Protein AF-0000000068094912 (afdb_homodimer)

pLDDT: mean 97.72, std 2.04, range [82.94, 98.94]

Radius of gyration: 21.68 Å; Cα contacts (8 Å, |Δi|>4): 659; chains: 2; bounding box: 40×64×47 Å

InterPro domains:
  IPR000182 GNAT domain [PF13302] (3-140)
  IPR000182 GNAT domain [PS51186] (13-162)
  IPR016181 Acyl-CoA N-acyltransferase [SSF55729] (3-165)

Sequence (332 aa):
MELKEWSLDYVHDLVRHANNQNIARNLRNIFPYPYTEEDAVRFIEFCQTQDLQKTRNLAIVIDGQAVGGIGITVGSDIYEKSAELGYWLGEDYWGKGVMTKAVKQMVQLSFQNCNIIRLYAIVFSHNLGSCRLLEKNGFELEGVLKKAAYKNGHLYDSKLYALLREMELKEWSLDYVHDLVRHANNQNIARNLRNIFPYPYTEEDAVRFIEFCQTQDLQKTRNLAIVIDGQAVGGIGITVGSDIYEKSAELGYWLGEDYWGKGVMTKAVKQMVQLSFQNCNIIRLYAIVFSHNLGSCRLLEKNGFELEGVLKKAAYKNGHLYDSKLYALLRE

Nearest PDB structures (foldseek):
  3r96-assembly1_A  TM=8.838E-01  e=1.152E-13  Escherichia coli
  3fbu-assembly2_A  TM=8.621E-01  e=3.697E-12  Bacillus anthracis str. Sterne
  2vzy-assembly1_D  TM=8.617E-01  e=3.156E-11  Mycobacterium tuberculosis H37Rv
  6c37-assembly1_A  TM=8.778E-01  e=1.114E-10  Mycolicibacterium smegmatis MC2 155
  3igr-assembly1_A  TM=8.020E-01  e=1.390E-11  Aliivibrio fischeri ES114

Structure (mmCIF, N/CA/C/O backbone):
data_AF-0000000068094912-model_v1
#
loop_
_entity.id
_entity.type
_entity.pdbx_description
1 polymer 'N-acetyltransferase domain-containing protein'
#
loop_
_atom_site.group_PDB
_atom_site.id
_atom_site.type_symbol
_atom_site.label_atom_id
_atom_site.label_alt_id
_atom_site.label_comp_id
_atom_site.label_asym_id
_atom_site.label_entity_i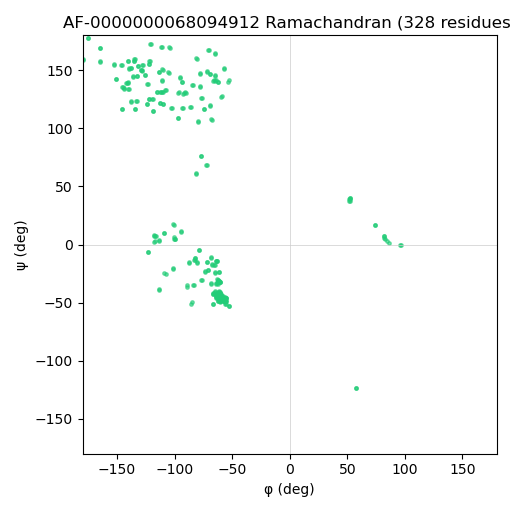d
_atom_site.label_seq_id
_atom_site.pdbx_PDB_ins_code
_atom_site.Cartn_x
_atom_site.Cartn_y
_atom_site.Cartn_z
_atom_site.occupancy
_atom_site.B_iso_or_equiv
_atom_site.auth_seq_id
_atom_site.auth_comp_id
_atom_site.auth_asym_id
_atom_site.auth_atom_id
_atom_site.pdbx_PDB_model_num
ATOM 1 N N . MET A 1 1 ? 6.984 -28.453 -13.109 1 93.69 1 MET A N 1
ATOM 2 C CA . MET A 1 1 ? 6.41 -27.109 -12.961 1 93.69 1 MET A CA 1
ATOM 3 C C . MET A 1 1 ? 7.41 -26.047 -13.391 1 93.69 1 MET A C 1
ATOM 5 O O . MET A 1 1 ? 8.578 -26.078 -13 1 93.69 1 MET A O 1
ATOM 9 N N . GLU A 1 2 ? 7.004 -25.125 -14.188 1 97.25 2 GLU A N 1
ATOM 10 C CA . GLU A 1 2 ? 7.855 -24.047 -14.664 1 97.25 2 GLU A CA 1
ATOM 11 C C . GLU A 1 2 ? 7.094 -22.719 -14.703 1 97.25 2 GLU A C 1
ATOM 13 O O . GLU A 1 2 ? 5.871 -22.703 -14.828 1 97.25 2 GLU A O 1
ATOM 18 N N . LEU A 1 3 ? 7.84 -21.688 -14.531 1 98.56 3 LEU A N 1
ATOM 19 C CA . LEU A 1 3 ? 7.289 -20.359 -14.773 1 98.56 3 LEU A CA 1
ATOM 20 C C . LEU A 1 3 ? 7.543 -19.906 -16.203 1 98.56 3 LEU A C 1
ATOM 22 O O . LEU A 1 3 ? 8.664 -20.016 -16.703 1 98.56 3 LEU A O 1
ATOM 26 N N . LYS A 1 4 ? 6.516 -19.469 -16.812 1 98.31 4 LYS A N 1
ATOM 27 C CA . LYS A 1 4 ? 6.625 -19.047 -18.219 1 98.31 4 LYS A CA 1
ATOM 28 C C . LYS A 1 4 ? 5.91 -17.719 -18.453 1 98.31 4 LYS A C 1
ATOM 30 O O . LYS A 1 4 ? 5.016 -17.344 -17.688 1 98.31 4 LYS A O 1
ATOM 35 N N . GLU A 1 5 ? 6.344 -17.078 -19.594 1 97.88 5 GLU A N 1
ATOM 36 C CA . GLU A 1 5 ? 5.602 -15.898 -20.016 1 97.88 5 GLU A CA 1
ATOM 37 C C . GLU A 1 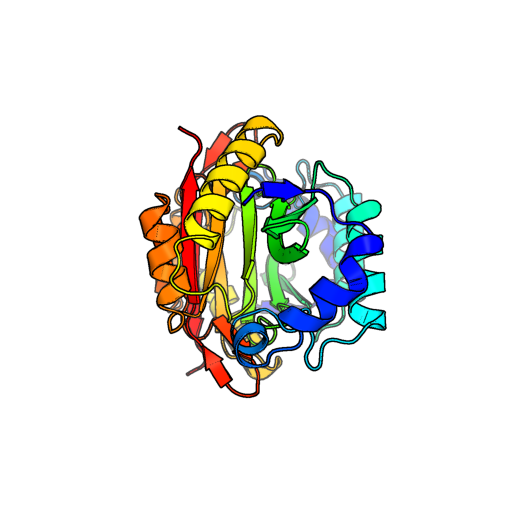5 ? 4.184 -16.266 -20.453 1 97.88 5 GLU A C 1
ATOM 39 O O . GLU A 1 5 ? 3.965 -17.297 -21.078 1 97.88 5 GLU A O 1
ATOM 44 N N . TRP A 1 6 ? 3.262 -15.383 -20.078 1 98.38 6 TRP A N 1
ATOM 45 C CA . TRP A 1 6 ? 1.893 -15.578 -20.547 1 98.38 6 TRP A CA 1
ATOM 46 C C . TRP A 1 6 ? 1.808 -15.461 -22.062 1 98.38 6 TRP A C 1
ATOM 48 O O . TRP A 1 6 ? 2.469 -14.609 -22.656 1 98.38 6 TRP A O 1
ATOM 58 N N . SER A 1 7 ? 1.02 -16.266 -22.641 1 97.38 7 SER A N 1
ATOM 59 C CA . SER A 1 7 ? 0.712 -16.234 -24.062 1 97.38 7 SER A CA 1
ATOM 60 C C . SER A 1 7 ? -0.76 -16.531 -24.312 1 97.38 7 SER A C 1
ATOM 62 O O . SER A 1 7 ? -1.43 -17.141 -23.484 1 97.38 7 SER A O 1
ATOM 64 N N . LEU A 1 8 ? -1.191 -16.078 -25.453 1 98.19 8 LEU A N 1
ATOM 65 C CA . LEU A 1 8 ? -2.594 -16.297 -25.781 1 98.19 8 LEU A CA 1
ATOM 66 C C . LEU A 1 8 ? -2.889 -17.781 -25.922 1 98.19 8 LEU A C 1
ATOM 68 O O . LEU A 1 8 ? -4.047 -18.203 -25.875 1 98.19 8 LEU A O 1
ATOM 72 N N . ASP A 1 9 ? -1.894 -18.609 -26.031 1 98.19 9 ASP A N 1
ATOM 73 C CA . ASP A 1 9 ? -2.061 -20.047 -26.078 1 98.19 9 ASP A CA 1
ATOM 74 C C . ASP A 1 9 ? -2.623 -20.578 -24.766 1 98.19 9 ASP A C 1
ATOM 76 O O . ASP A 1 9 ? -3.141 -21.703 -24.703 1 98.19 9 ASP A O 1
ATOM 80 N N . TYR A 1 10 ? -2.547 -19.812 -23.703 1 98.69 10 TYR A N 1
ATOM 81 C CA . TYR A 1 10 ? -2.939 -20.281 -22.375 1 98.69 10 TYR A CA 1
ATOM 82 C C . TYR A 1 10 ? -4.336 -19.781 -22.016 1 98.69 10 TYR A C 1
ATOM 84 O O . TYR A 1 10 ? -4.789 -19.969 -20.875 1 98.69 10 TYR A O 1
ATOM 92 N N . VAL A 1 11 ? -5.008 -19.156 -22.938 1 98.75 11 VAL A N 1
ATOM 93 C CA . VAL A 1 11 ? -6.285 -18.516 -22.641 1 98.75 11 VAL A CA 1
ATOM 94 C C . VAL A 1 11 ? -7.25 -19.547 -22.047 1 98.75 11 VAL A C 1
ATOM 96 O O . VAL A 1 11 ? -7.852 -19.312 -21 1 98.75 11 VAL A O 1
ATOM 99 N N . HIS A 1 12 ? -7.363 -20.688 -22.703 1 98.62 12 HIS A N 1
ATOM 100 C CA . HIS A 1 12 ? -8.312 -21.688 -22.25 1 98.62 12 HIS A CA 1
ATOM 101 C C . HIS A 1 12 ? -7.918 -22.266 -20.891 1 98.62 12 HIS A C 1
ATOM 103 O O . HIS A 1 12 ? -8.773 -22.453 -20.031 1 98.62 12 HIS A O 1
ATOM 109 N N . ASP A 1 13 ? -6.664 -22.547 -20.688 1 98.69 13 ASP A N 1
ATOM 110 C CA . ASP A 1 13 ? -6.176 -23 -19.391 1 98.69 13 ASP A CA 1
ATOM 111 C C . ASP A 1 13 ? -6.5 -21.984 -18.297 1 98.69 13 ASP A C 1
ATOM 113 O O . ASP A 1 13 ? -6.961 -22.359 -17.203 1 98.69 13 ASP A O 1
ATOM 117 N N . LEU A 1 14 ? -6.211 -20.734 -18.625 1 98.81 14 LEU A N 1
ATOM 118 C CA . LEU A 1 14 ? -6.418 -19.656 -17.656 1 98.81 14 LEU A CA 1
ATOM 119 C C . LEU A 1 14 ? -7.883 -19.562 -17.25 1 98.81 14 LEU A C 1
ATOM 121 O O . LEU A 1 14 ? -8.195 -19.562 -16.047 1 98.81 14 LEU A O 1
ATOM 125 N N . VAL A 1 15 ? -8.75 -19.578 -18.203 1 98.81 15 VAL A N 1
ATOM 126 C CA . VAL A 1 15 ? -10.172 -19.5 -17.891 1 98.81 15 VAL A CA 1
ATOM 127 C C . VAL A 1 15 ? -10.578 -20.703 -17.062 1 98.81 15 VAL A C 1
ATOM 129 O O . VAL A 1 15 ? -11.273 -20.562 -16.047 1 98.81 15 VAL A O 1
ATOM 132 N N . ARG A 1 16 ? -10.141 -21.844 -17.453 1 98.62 16 ARG A N 1
ATOM 133 C CA . ARG A 1 16 ? -10.508 -23.094 -16.781 1 98.62 16 ARG A CA 1
ATOM 134 C C . ARG A 1 16 ? -10.148 -23.047 -15.305 1 98.62 16 ARG A C 1
ATOM 136 O O . ARG A 1 16 ? -10.977 -23.375 -14.445 1 98.62 16 ARG A O 1
ATOM 143 N N . HIS A 1 17 ? -9 -22.625 -14.992 1 98.69 17 HIS A N 1
ATOM 144 C CA . HIS A 1 17 ? -8.508 -22.719 -13.625 1 98.69 17 HIS A CA 1
ATOM 145 C C . HIS A 1 17 ? -8.891 -21.484 -12.812 1 98.69 17 HIS A C 1
ATOM 147 O O . HIS A 1 17 ? -9.172 -21.594 -11.617 1 98.69 17 HIS A O 1
ATOM 153 N N . ALA A 1 18 ? -8.914 -20.328 -13.438 1 98.69 18 ALA A N 1
ATOM 154 C CA . ALA A 1 18 ? -9.172 -19.078 -12.727 1 98.69 18 ALA A CA 1
ATOM 155 C C . ALA A 1 18 ? -10.656 -18.922 -12.422 1 98.69 18 ALA A C 1
ATOM 157 O O . ALA A 1 18 ? -11.031 -18.266 -11.445 1 98.69 18 ALA A O 1
ATOM 158 N N . ASN A 1 19 ? -11.5 -19.469 -13.273 1 98.69 19 ASN A N 1
ATOM 159 C CA . ASN A 1 19 ? -12.938 -19.359 -13.039 1 98.69 19 ASN A CA 1
ATOM 160 C C . ASN A 1 19 ? -13.391 -20.219 -11.875 1 98.69 19 ASN A C 1
ATOM 162 O O . ASN A 1 19 ? -14.125 -21.188 -12.07 1 98.69 19 ASN A O 1
ATOM 166 N N . ASN A 1 20 ? -13.016 -19.891 -10.773 1 98.56 20 ASN A N 1
ATOM 167 C CA . ASN A 1 20 ? -13.188 -20.625 -9.531 1 98.56 20 ASN A CA 1
ATOM 168 C C . ASN A 1 20 ? -13.391 -19.688 -8.344 1 98.56 20 ASN A C 1
ATOM 170 O O . ASN A 1 20 ? -12.492 -18.922 -7.988 1 98.56 20 ASN A O 1
ATOM 174 N N . GLN A 1 21 ? -14.531 -19.781 -7.738 1 97.88 21 GLN A N 1
ATOM 175 C CA . GLN A 1 21 ? -14.883 -18.875 -6.648 1 97.88 21 GLN A CA 1
ATOM 176 C C . GLN A 1 21 ? -13.945 -19.062 -5.457 1 97.88 21 GLN A C 1
ATOM 178 O O . GLN A 1 21 ? -13.664 -18.109 -4.727 1 97.88 21 GLN A O 1
ATOM 183 N N . ASN A 1 22 ? -13.484 -20.25 -5.223 1 97.56 22 ASN A N 1
ATOM 184 C CA . ASN A 1 22 ? -12.586 -20.516 -4.105 1 97.56 22 ASN A CA 1
ATOM 185 C C . ASN A 1 22 ? -11.25 -19.797 -4.266 1 97.56 22 ASN A C 1
ATOM 187 O O . ASN A 1 22 ? -10.578 -19.5 -3.277 1 97.56 22 ASN A O 1
ATOM 191 N N . ILE A 1 23 ? -10.906 -19.484 -5.441 1 98.19 23 ILE A N 1
ATOM 192 C CA . ILE A 1 23 ? -9.703 -18.719 -5.719 1 98.19 23 ILE A CA 1
ATOM 193 C C . ILE A 1 23 ? -10 -17.234 -5.602 1 98.19 23 ILE A C 1
ATOM 195 O O . ILE A 1 23 ? -9.336 -16.516 -4.848 1 98.19 23 ILE A O 1
ATOM 199 N N . ALA A 1 24 ? -11.07 -16.797 -6.293 1 98.19 24 ALA A N 1
ATOM 200 C CA . ALA A 1 24 ? -11.406 -15.383 -6.395 1 98.19 24 ALA A CA 1
ATOM 201 C C . ALA A 1 24 ? -11.672 -14.781 -5.02 1 98.19 24 ALA A C 1
ATOM 203 O O . ALA A 1 24 ? -11.336 -13.625 -4.762 1 98.19 24 ALA A O 1
ATOM 204 N N . ARG A 1 25 ? -12.18 -15.5 -4.102 1 96.94 25 ARG A N 1
ATOM 205 C CA . ARG A 1 25 ? -12.594 -14.969 -2.803 1 96.94 25 ARG A CA 1
ATOM 206 C C . ARG A 1 25 ? -11.375 -14.609 -1.951 1 96.94 25 ARG A C 1
ATOM 208 O O . ARG A 1 25 ? -11.508 -13.93 -0.933 1 96.94 25 ARG A O 1
ATOM 215 N N . ASN A 1 26 ? -10.195 -15.086 -2.328 1 97 26 ASN A N 1
ATOM 216 C CA . ASN A 1 26 ? -8.984 -14.82 -1.561 1 97 26 ASN A CA 1
ATOM 217 C C . ASN A 1 26 ? -8.055 -13.852 -2.291 1 97 26 ASN A C 1
ATOM 219 O O . ASN A 1 26 ? -6.91 -13.648 -1.884 1 97 26 ASN A O 1
ATOM 223 N N . LEU A 1 27 ? -8.555 -13.25 -3.361 1 97.94 27 LEU A N 1
ATOM 224 C CA . LEU A 1 27 ? -7.781 -12.297 -4.148 1 97.94 27 LEU A CA 1
ATOM 225 C C . LEU A 1 27 ? -8.484 -10.938 -4.195 1 97.94 27 LEU A C 1
ATOM 227 O O . LEU A 1 27 ? -9.594 -10.797 -3.684 1 97.94 27 LEU A O 1
ATOM 231 N N . ARG A 1 28 ? -7.812 -9.938 -4.75 1 98 28 ARG A N 1
ATOM 232 C CA . ARG A 1 28 ? -8.414 -8.617 -4.949 1 98 28 ARG A CA 1
ATOM 233 C C . ARG A 1 28 ? -9.562 -8.688 -5.945 1 98 28 ARG A C 1
ATOM 235 O O . ARG A 1 28 ? -9.68 -9.656 -6.699 1 98 28 ARG A O 1
ATOM 242 N N . ASN A 1 29 ? -10.359 -7.645 -5.953 1 97.88 29 ASN A N 1
ATOM 243 C CA . ASN A 1 29 ? -11.547 -7.652 -6.805 1 97.88 29 ASN A CA 1
ATOM 244 C C . ASN A 1 29 ? -11.18 -7.535 -8.281 1 97.88 29 ASN A C 1
ATOM 246 O O . ASN A 1 29 ? -11.961 -7.914 -9.148 1 97.88 29 ASN A O 1
ATOM 250 N N . ILE A 1 30 ? -10.008 -7.02 -8.562 1 96.62 30 ILE A N 1
ATOM 251 C CA . ILE A 1 30 ? -9.555 -6.895 -9.945 1 96.62 30 ILE A CA 1
ATOM 252 C C . ILE A 1 30 ? -9.461 -8.281 -10.586 1 96.62 30 ILE A C 1
ATOM 254 O O . ILE A 1 30 ? -9.43 -8.406 -11.812 1 96.62 30 ILE A O 1
ATOM 258 N N . PHE A 1 31 ? -9.297 -9.367 -9.805 1 98.06 31 PHE A N 1
ATOM 259 C CA . PHE A 1 31 ? -9.453 -10.742 -10.25 1 98.06 31 PHE A CA 1
ATOM 260 C C . PHE A 1 31 ? -10.922 -11.133 -10.297 1 98.06 31 PHE A C 1
ATOM 262 O O . PHE A 1 31 ? -11.531 -11.422 -9.266 1 98.06 31 PHE A O 1
ATOM 269 N N . PRO A 1 32 ? -11.422 -11.211 -11.445 1 97.44 32 PRO A N 1
ATOM 270 C CA . PRO A 1 32 ? -12.883 -11.289 -11.539 1 97.44 32 PRO A CA 1
ATOM 271 C C . PRO A 1 32 ? -13.414 -12.703 -11.305 1 97.44 32 PRO A C 1
ATOM 273 O O . PRO A 1 32 ? -12.664 -13.68 -11.43 1 97.44 32 PRO A O 1
ATOM 276 N N . TYR A 1 33 ? -14.695 -12.711 -10.977 1 97.94 33 TYR A N 1
ATOM 277 C CA . TYR A 1 33 ? -15.508 -13.93 -10.977 1 97.94 33 TYR A CA 1
ATOM 278 C C . TYR A 1 33 ? -16.938 -13.641 -11.438 1 97.94 33 TYR A C 1
ATOM 280 O O . TYR A 1 33 ? -17.609 -12.781 -10.867 1 97.94 33 TYR A O 1
ATOM 288 N N . PRO A 1 34 ? -17.5 -14.453 -12.328 1 98.31 34 PRO A N 1
ATOM 289 C CA . PRO A 1 34 ? -16.828 -15.484 -13.117 1 98.31 34 PRO A CA 1
ATOM 290 C C . PRO A 1 34 ? -15.68 -14.938 -13.953 1 98.31 34 PRO A C 1
ATOM 292 O O . PRO A 1 34 ? -15.656 -13.742 -14.266 1 98.31 34 PRO A O 1
ATOM 295 N N . TYR A 1 35 ? -14.734 -15.75 -14.203 1 98.81 35 TYR A N 1
ATOM 296 C CA . TYR A 1 35 ? -13.594 -15.406 -15.039 1 98.81 35 TYR A CA 1
ATOM 297 C C . TYR A 1 35 ? -13.836 -15.82 -16.484 1 98.81 35 TYR A C 1
ATOM 299 O O . TYR A 1 35 ? -13.867 -17.016 -16.797 1 98.81 35 TYR A O 1
ATOM 307 N N . THR A 1 36 ? -13.867 -14.836 -17.375 1 98.69 36 THR A N 1
ATOM 308 C CA . THR A 1 36 ? -14.289 -15.094 -18.75 1 98.69 36 THR A CA 1
ATOM 309 C C . THR A 1 36 ? -13.078 -15.133 -19.688 1 98.69 36 THR A C 1
ATOM 311 O O . THR A 1 36 ? -11.969 -14.789 -19.281 1 98.69 36 THR A O 1
ATOM 314 N N . GLU A 1 37 ? -13.375 -15.57 -20.859 1 98.69 37 GLU A N 1
ATOM 315 C CA . GLU A 1 37 ? -12.336 -15.539 -21.891 1 98.69 37 GLU A CA 1
ATOM 316 C C . GLU A 1 37 ? -11.867 -14.117 -22.156 1 98.69 37 GLU A C 1
ATOM 318 O O . GLU A 1 37 ? -10.68 -13.883 -22.391 1 98.69 37 GLU A O 1
ATOM 323 N N . GLU A 1 38 ? -12.789 -13.203 -22.188 1 98.56 38 GLU A N 1
ATOM 324 C CA . GLU A 1 38 ? -12.43 -11.805 -22.359 1 98.56 38 GLU A CA 1
ATOM 325 C C . GLU A 1 38 ? -11.484 -11.328 -21.266 1 98.56 38 GLU A C 1
ATOM 327 O O . GLU A 1 38 ? -10.531 -10.586 -21.531 1 98.56 38 GLU A O 1
ATOM 332 N N . ASP A 1 39 ? -11.781 -11.688 -20.047 1 98.62 39 ASP A N 1
ATOM 333 C CA . ASP A 1 39 ? -10.891 -11.375 -18.922 1 98.62 39 ASP A CA 1
ATOM 334 C C . ASP A 1 39 ? -9.484 -11.93 -19.172 1 98.62 39 ASP A C 1
ATOM 336 O O . ASP A 1 39 ? -8.492 -11.227 -18.969 1 98.62 39 ASP A O 1
ATOM 340 N N . ALA A 1 40 ? -9.461 -13.172 -19.578 1 98.75 40 ALA A N 1
ATOM 341 C CA . ALA A 1 40 ? -8.195 -13.859 -19.812 1 98.75 40 ALA A CA 1
ATOM 342 C C . ALA A 1 40 ? -7.375 -13.148 -20.891 1 98.75 40 ALA A C 1
ATOM 344 O O . ALA A 1 40 ? -6.184 -12.891 -20.703 1 98.75 40 ALA A O 1
ATOM 345 N N . VAL A 1 41 ? -8.016 -12.859 -21.969 1 98.75 41 VAL A N 1
ATOM 346 C CA . VAL A 1 41 ? -7.34 -12.203 -23.078 1 98.75 41 VAL A CA 1
ATOM 347 C C . VAL A 1 41 ? -6.809 -10.844 -22.625 1 98.75 41 VAL A C 1
ATOM 349 O O . VAL A 1 41 ? -5.652 -10.5 -22.875 1 98.75 41 VAL A O 1
ATOM 352 N N . ARG A 1 42 ? -7.609 -10.109 -22 1 98.12 42 ARG A N 1
ATOM 353 C CA . ARG A 1 42 ? -7.211 -8.789 -21.5 1 98.12 42 ARG A CA 1
ATOM 354 C C . ARG A 1 42 ? -6.008 -8.898 -20.562 1 98.12 42 ARG A C 1
ATOM 356 O O . ARG A 1 42 ? -5.066 -8.117 -20.672 1 98.12 42 ARG A O 1
ATOM 363 N N . PHE A 1 43 ? -6.098 -9.82 -19.703 1 98.5 43 PHE A N 1
ATOM 364 C CA . PHE A 1 43 ? -5.012 -10 -18.75 1 98.5 43 PHE A CA 1
ATOM 365 C C . PHE A 1 43 ? -3.715 -10.359 -19.453 1 98.5 43 PHE A C 1
ATOM 367 O O . PHE A 1 43 ? -2.662 -9.789 -19.172 1 98.5 43 PHE A O 1
ATOM 374 N N . ILE A 1 44 ? -3.816 -11.297 -20.312 1 98.56 44 ILE A N 1
ATOM 375 C CA . ILE A 1 44 ? -2.627 -11.781 -21.016 1 98.56 44 ILE A CA 1
ATOM 376 C C . ILE A 1 44 ? -2.035 -10.656 -21.859 1 98.56 44 ILE A C 1
ATOM 378 O O . ILE A 1 44 ? -0.817 -10.461 -21.875 1 98.56 44 ILE A O 1
ATOM 382 N N . GLU A 1 45 ? -2.822 -9.914 -22.516 1 97.56 45 GLU A N 1
ATOM 383 C CA . GLU A 1 45 ? -2.338 -8.773 -23.281 1 97.56 45 GLU A CA 1
ATOM 384 C C . GLU A 1 45 ? -1.684 -7.73 -22.375 1 97.56 45 GLU A C 1
ATOM 386 O O . GLU A 1 45 ? -0.669 -7.133 -22.75 1 97.56 45 GLU A O 1
ATOM 391 N N . PHE A 1 46 ? -2.312 -7.527 -21.312 1 96.38 46 PHE A N 1
ATOM 392 C CA . PHE A 1 46 ? -1.724 -6.645 -20.312 1 96.38 46 PHE A CA 1
ATOM 393 C C . PHE A 1 46 ? -0.329 -7.117 -19.922 1 96.38 46 PHE A C 1
ATOM 395 O O . PHE A 1 46 ? 0.616 -6.328 -19.891 1 96.38 46 PHE A O 1
ATOM 402 N N . CYS A 1 47 ? -0.181 -8.398 -19.672 1 96.69 47 CYS A N 1
ATOM 403 C CA . CYS A 1 47 ? 1.095 -8.984 -19.266 1 96.69 47 CYS A CA 1
ATOM 404 C C . CYS A 1 47 ? 2.143 -8.805 -20.359 1 96.69 47 CYS A C 1
ATOM 406 O O . CYS A 1 47 ? 3.33 -8.648 -20.062 1 96.69 47 CYS A O 1
ATOM 408 N N . GLN A 1 48 ? 1.707 -8.789 -21.516 1 95.25 48 GLN A N 1
ATOM 409 C CA . GLN A 1 48 ? 2.621 -8.742 -22.656 1 95.25 48 GLN A CA 1
ATOM 410 C C . GLN A 1 48 ? 3.084 -7.316 -22.938 1 95.25 48 GLN A C 1
ATOM 412 O O . GLN A 1 48 ? 4.055 -7.105 -23.656 1 95.25 48 GLN A O 1
ATOM 417 N N . THR A 1 49 ? 2.455 -6.332 -22.328 1 93.31 49 THR A N 1
ATOM 418 C CA . THR A 1 49 ? 2.775 -4.941 -22.641 1 93.31 49 THR A CA 1
ATOM 419 C C . THR A 1 49 ? 3.32 -4.23 -21.406 1 93.31 49 THR A C 1
ATOM 421 O O . THR A 1 49 ? 3.574 -3.023 -21.438 1 93.31 49 THR A O 1
ATOM 424 N N . GLN A 1 50 ? 3.531 -4.961 -20.469 1 90.31 50 GLN A N 1
ATOM 425 C CA . GLN A 1 50 ? 3.961 -4.367 -19.203 1 90.31 50 GLN A CA 1
ATOM 426 C C . GLN A 1 50 ? 5.438 -3.988 -19.25 1 90.31 50 GLN A C 1
ATOM 428 O O . GLN A 1 50 ? 6.223 -4.609 -19.969 1 90.31 50 GLN A O 1
ATOM 433 N N . ASP A 1 51 ? 5.754 -2.877 -18.531 1 92.12 51 ASP A N 1
ATOM 434 C CA . ASP A 1 51 ? 7.148 -2.605 -18.203 1 92.12 51 ASP A CA 1
ATOM 435 C C . ASP A 1 51 ? 7.695 -3.637 -17.219 1 92.12 51 ASP A C 1
ATOM 437 O O . ASP A 1 51 ? 7.371 -3.598 -16.031 1 92.12 51 ASP A O 1
ATOM 441 N N . LEU A 1 52 ? 8.523 -4.512 -17.656 1 89.25 52 LEU A N 1
ATOM 442 C CA . LEU A 1 52 ? 8.977 -5.672 -16.891 1 89.25 52 LEU A CA 1
ATOM 443 C C . LEU A 1 52 ? 9.859 -5.242 -15.727 1 89.25 52 LEU A C 1
ATOM 445 O O . LEU A 1 52 ? 10.117 -6.035 -14.82 1 89.25 52 LEU A O 1
ATOM 449 N N . GLN A 1 53 ? 10.25 -3.988 -15.719 1 88.88 53 GLN A N 1
ATOM 450 C CA . GLN A 1 53 ? 11.008 -3.475 -14.578 1 88.88 53 GLN A CA 1
ATOM 451 C C . GLN A 1 53 ? 10.078 -3.07 -13.438 1 88.88 53 GLN A C 1
ATOM 453 O O . GLN A 1 53 ? 10.523 -2.865 -12.312 1 88.88 53 GLN A O 1
ATOM 458 N N . LYS A 1 54 ? 8.836 -2.975 -13.727 1 93.25 54 LYS A N 1
ATOM 459 C CA . LYS A 1 54 ? 7.859 -2.508 -12.734 1 93.25 54 LYS A CA 1
ATOM 460 C C . LYS A 1 54 ? 6.898 -3.625 -12.344 1 93.25 54 LYS A C 1
ATOM 462 O O . LYS A 1 54 ? 6.418 -3.666 -11.211 1 93.25 54 LYS A O 1
ATOM 467 N N . THR A 1 55 ? 6.574 -4.348 -13.344 1 96 55 THR A N 1
ATOM 468 C CA . THR A 1 55 ? 5.645 -5.449 -13.125 1 96 55 THR A CA 1
ATOM 469 C C . THR A 1 55 ? 6.051 -6.672 -13.938 1 96 55 THR A C 1
ATOM 471 O O . THR A 1 55 ? 6.426 -6.547 -15.109 1 96 55 THR A O 1
ATOM 474 N N . ARG A 1 56 ? 6.035 -7.797 -13.266 1 96.25 56 ARG A N 1
ATOM 475 C CA . ARG A 1 56 ? 6.297 -9.062 -13.938 1 96.25 56 ARG A CA 1
ATOM 476 C C . ARG A 1 56 ? 5.285 -10.125 -13.516 1 96.25 56 ARG A C 1
ATOM 478 O O . ARG A 1 56 ? 5.203 -10.484 -12.336 1 96.25 56 ARG A O 1
ATOM 485 N N . ASN A 1 57 ? 4.52 -10.57 -14.469 1 98.19 57 ASN A N 1
ATOM 486 C CA . ASN A 1 57 ? 3.557 -11.648 -14.266 1 98.19 57 ASN A CA 1
ATOM 487 C C . ASN A 1 57 ? 3.916 -12.883 -15.086 1 98.19 57 ASN A C 1
ATOM 489 O O . ASN A 1 57 ? 4.16 -12.781 -16.281 1 98.19 57 ASN A O 1
ATOM 493 N N . LEU A 1 58 ? 3.928 -14.039 -14.461 1 98.62 58 LEU A N 1
ATOM 494 C CA . LEU A 1 58 ? 4.285 -15.289 -15.125 1 98.62 58 LEU A CA 1
ATOM 495 C C . LEU A 1 58 ? 3.215 -16.359 -14.891 1 98.62 58 LEU A C 1
ATOM 497 O O . LEU A 1 58 ? 2.535 -16.344 -13.867 1 98.62 58 LEU A O 1
ATOM 501 N N . ALA A 1 59 ? 3.098 -17.203 -15.852 1 98.88 59 ALA A N 1
ATOM 502 C CA . ALA A 1 59 ? 2.229 -18.375 -15.734 1 98.88 59 ALA A CA 1
ATOM 503 C C . ALA A 1 59 ? 2.949 -19.516 -15.031 1 98.88 59 ALA A C 1
ATOM 505 O O . ALA A 1 59 ? 4.133 -19.766 -15.281 1 98.88 59 ALA A O 1
ATOM 506 N N . ILE A 1 60 ? 2.232 -20.156 -14.156 1 98.94 60 ILE A N 1
ATOM 507 C CA . ILE A 1 60 ? 2.678 -21.438 -13.625 1 98.94 60 ILE A CA 1
ATOM 508 C C . ILE A 1 60 ? 2.227 -22.562 -14.547 1 98.94 60 ILE A C 1
ATOM 510 O O . ILE A 1 60 ? 1.027 -22.828 -14.688 1 98.94 60 ILE A O 1
ATOM 514 N N . VAL A 1 61 ? 3.217 -23.297 -15.109 1 98.81 61 VAL A N 1
ATOM 515 C CA . VAL A 1 61 ? 2.9 -24.266 -16.156 1 98.81 61 VAL A CA 1
ATOM 516 C C . VAL A 1 61 ? 3.299 -25.672 -15.711 1 98.81 61 VAL A C 1
ATOM 518 O O . VAL A 1 61 ? 4.414 -25.875 -15.227 1 98.81 61 VAL A O 1
ATOM 521 N N . ILE A 1 62 ? 2.369 -26.547 -15.758 1 98.5 62 ILE A N 1
ATOM 522 C CA . ILE A 1 62 ? 2.584 -27.984 -15.523 1 98.5 62 ILE A CA 1
ATOM 523 C C . ILE A 1 62 ? 2.117 -28.781 -16.734 1 98.5 62 ILE A C 1
ATOM 525 O O . ILE A 1 62 ? 0.975 -28.625 -17.172 1 98.5 62 ILE A O 1
ATOM 529 N N . ASP A 1 63 ? 2.986 -29.594 -17.281 1 96.81 63 ASP A N 1
ATOM 530 C CA . ASP A 1 63 ? 2.688 -30.438 -18.438 1 96.81 63 ASP A CA 1
ATOM 531 C C . ASP A 1 63 ? 2.09 -29.625 -19.578 1 96.81 63 ASP A C 1
ATOM 533 O O . ASP A 1 63 ? 1.078 -30.016 -20.156 1 96.81 63 ASP A O 1
ATOM 537 N N . GLY A 1 64 ? 2.574 -28.469 -19.734 1 97.12 64 GLY A N 1
ATOM 538 C CA . GLY A 1 64 ? 2.211 -27.609 -20.859 1 97.12 64 GLY A CA 1
ATOM 539 C C . GLY A 1 64 ? 0.946 -26.812 -20.625 1 97.12 64 GLY A C 1
ATOM 540 O O . GLY A 1 64 ? 0.523 -26.047 -21.484 1 97.12 64 GLY A O 1
ATOM 541 N N . GLN A 1 65 ? 0.393 -26.953 -19.453 1 98.25 65 GLN A N 1
AT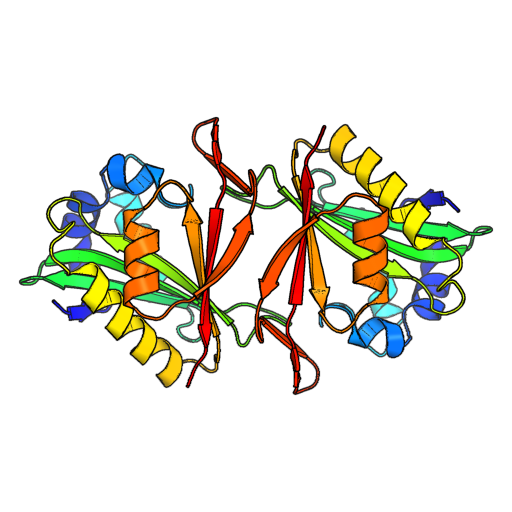OM 542 C CA . GLN A 1 65 ? -0.833 -26.234 -19.125 1 98.25 65 GLN A CA 1
ATOM 543 C C . GLN A 1 65 ? -0.57 -25.156 -18.078 1 98.25 65 GLN A C 1
ATOM 545 O O . GLN A 1 65 ? 0.102 -25.406 -17.078 1 98.25 65 GLN A O 1
ATOM 550 N N . ALA A 1 66 ? -1.088 -23.953 -18.391 1 98.81 66 ALA A N 1
ATOM 551 C CA . ALA A 1 66 ? -1.04 -22.922 -17.359 1 98.81 66 ALA A CA 1
ATOM 552 C C . ALA A 1 66 ? -2.08 -23.172 -16.266 1 98.81 66 ALA A C 1
ATOM 554 O O . ALA A 1 66 ? -3.285 -23.094 -16.531 1 98.81 66 ALA A O 1
ATOM 555 N N . VAL A 1 67 ? -1.621 -23.406 -15.078 1 98.88 67 VAL A N 1
ATOM 556 C CA . VAL A 1 67 ? -2.541 -23.844 -14.039 1 98.88 67 VAL A CA 1
ATOM 557 C C . VAL A 1 67 ? -2.59 -22.812 -12.914 1 98.88 67 VAL A C 1
ATOM 559 O O . VAL A 1 67 ? -3.266 -23.031 -11.898 1 98.88 67 VAL A O 1
ATOM 562 N N . GLY A 1 68 ? -1.868 -21.672 -13.055 1 98.88 68 GLY A N 1
ATOM 563 C CA . GLY A 1 68 ? -1.805 -20.594 -12.07 1 98.88 68 GLY A CA 1
ATOM 564 C C . GLY A 1 68 ? -1.004 -19.391 -12.547 1 98.88 68 GLY A C 1
ATOM 565 O O . GLY A 1 68 ? -0.543 -19.359 -13.688 1 98.88 68 GLY A O 1
ATOM 566 N N . GLY A 1 69 ? -0.964 -18.422 -11.758 1 98.81 69 GLY A N 1
ATOM 567 C CA . GLY A 1 69 ? -0.219 -17.203 -12.023 1 98.81 69 GLY A CA 1
ATOM 568 C C . GLY A 1 69 ? 0.531 -16.688 -10.805 1 98.81 69 GLY A C 1
ATOM 569 O O . GLY A 1 69 ? 0.13 -16.938 -9.672 1 98.81 69 GLY A O 1
ATOM 570 N N . ILE A 1 70 ? 1.581 -16.016 -11.062 1 98.81 70 ILE A N 1
ATOM 571 C CA . ILE A 1 70 ? 2.4 -15.391 -10.031 1 98.81 70 ILE A CA 1
ATOM 572 C C . ILE A 1 70 ? 3.08 -14.141 -10.586 1 98.81 70 ILE A C 1
ATOM 574 O O . ILE A 1 70 ? 3.447 -14.102 -11.766 1 98.81 70 ILE A O 1
ATOM 578 N N . GLY A 1 71 ? 3.186 -13.125 -9.766 1 98.31 71 GLY A N 1
ATOM 579 C CA . GLY A 1 71 ? 3.809 -11.906 -10.266 1 98.31 71 GLY A CA 1
ATOM 580 C C . GLY A 1 71 ? 4.215 -10.953 -9.156 1 98.31 71 GLY A C 1
ATOM 581 O O . GLY A 1 71 ? 3.902 -11.18 -7.988 1 98.31 71 GLY A O 1
ATOM 582 N N . ILE A 1 72 ? 4.977 -9.953 -9.555 1 98.44 72 ILE A N 1
ATOM 583 C CA . ILE A 1 72 ? 5.375 -8.898 -8.625 1 98.44 72 ILE A CA 1
ATOM 584 C C . ILE A 1 72 ? 5.078 -7.531 -9.242 1 98.44 72 ILE A C 1
ATOM 586 O O . ILE A 1 72 ? 5.035 -7.391 -10.461 1 98.44 72 ILE A O 1
ATOM 590 N N . THR A 1 73 ? 4.805 -6.59 -8.484 1 98.25 73 THR A N 1
ATOM 591 C CA . THR A 1 73 ? 4.695 -5.18 -8.836 1 98.25 73 THR A CA 1
ATOM 592 C C . THR A 1 73 ? 5.629 -4.332 -7.973 1 98.25 73 THR A C 1
ATOM 594 O O . THR A 1 73 ? 5.496 -4.305 -6.746 1 98.25 73 THR A O 1
ATOM 597 N N . VAL A 1 74 ? 6.512 -3.645 -8.617 1 98.31 74 VAL A N 1
ATOM 598 C CA . VAL A 1 74 ? 7.473 -2.801 -7.922 1 98.31 74 VAL A CA 1
ATOM 599 C C . VAL A 1 74 ? 6.801 -1.502 -7.48 1 98.31 74 VAL A C 1
ATOM 601 O O . VAL A 1 74 ? 6.035 -0.905 -8.242 1 98.31 74 VAL A O 1
ATOM 604 N N . GLY A 1 75 ? 7.09 -1.116 -6.234 1 98.19 75 GLY A N 1
ATOM 605 C CA . GLY A 1 75 ? 6.523 0.119 -5.715 1 98.19 75 GLY A CA 1
ATOM 606 C C . GLY A 1 75 ? 7.109 1.361 -6.359 1 98.19 75 GLY A C 1
ATOM 607 O O . GLY A 1 75 ? 8.102 1.281 -7.082 1 98.19 75 GLY A O 1
ATOM 608 N N . SER A 1 76 ? 6.445 2.504 -6.109 1 97.31 76 SER A N 1
ATOM 609 C CA . SER A 1 76 ? 6.902 3.791 -6.621 1 97.31 76 SER A CA 1
ATOM 610 C C . SER A 1 76 ? 7.395 4.691 -5.492 1 97.31 76 SER A C 1
ATOM 612 O O . SER A 1 76 ? 7.227 4.367 -4.316 1 97.31 76 SER A O 1
ATOM 614 N N . ASP A 1 77 ? 8.039 5.828 -5.875 1 97.94 77 ASP A N 1
ATOM 615 C CA . ASP A 1 77 ? 8.484 6.82 -4.902 1 97.94 77 ASP A CA 1
ATOM 616 C C . ASP A 1 77 ? 9.43 6.199 -3.873 1 97.94 77 ASP A C 1
ATOM 618 O O . ASP A 1 77 ? 10.43 5.574 -4.238 1 97.94 77 ASP A O 1
ATOM 622 N N . ILE A 1 78 ? 9.141 6.293 -2.609 1 98.44 78 ILE A N 1
ATOM 623 C CA . ILE A 1 78 ? 10.07 5.805 -1.594 1 98.44 78 ILE A CA 1
ATOM 624 C C . ILE A 1 78 ? 9.961 4.285 -1.485 1 98.44 78 ILE A C 1
ATOM 626 O O . ILE A 1 78 ? 10.734 3.65 -0.759 1 98.44 78 ILE A O 1
ATOM 630 N N . TYR A 1 79 ? 9.07 3.686 -2.182 1 98.62 79 TYR A N 1
ATOM 631 C CA . TYR A 1 79 ? 8.883 2.24 -2.133 1 98.62 79 TYR A CA 1
ATOM 632 C C . TYR A 1 79 ? 9.531 1.564 -3.336 1 98.62 79 TYR A C 1
ATOM 634 O O . TYR A 1 79 ? 9.25 0.397 -3.623 1 98.62 79 TYR A O 1
ATOM 642 N N . GLU A 1 80 ? 10.406 2.213 -4.031 1 98.06 80 GLU A N 1
ATOM 643 C CA . GLU A 1 80 ? 10.977 1.762 -5.297 1 98.06 80 GLU A CA 1
ATOM 644 C C . GLU A 1 80 ? 11.859 0.529 -5.094 1 98.06 80 GLU A C 1
ATOM 646 O O . GLU A 1 80 ? 12.195 -0.162 -6.059 1 98.06 80 GLU A O 1
ATOM 651 N N . LYS A 1 81 ? 12.266 0.232 -3.906 1 98.5 81 LYS A N 1
ATOM 652 C CA . LYS A 1 81 ? 13.109 -0.931 -3.645 1 98.5 81 LYS A CA 1
ATOM 653 C C . LYS A 1 81 ? 12.289 -2.094 -3.096 1 98.5 81 LYS A C 1
ATOM 655 O O . LYS A 1 81 ? 12.844 -3.107 -2.67 1 98.5 81 LYS A O 1
ATOM 660 N N . SER A 1 82 ? 11.008 -1.956 -3.018 1 98.69 82 SER A N 1
ATOM 661 C CA . SER A 1 82 ? 10.07 -2.99 -2.59 1 98.69 82 SER A CA 1
ATOM 662 C C . SER A 1 82 ? 9.164 -3.43 -3.74 1 98.69 82 SER A C 1
ATOM 664 O O . SER A 1 82 ? 8.812 -2.623 -4.602 1 98.69 82 SER A O 1
ATOM 666 N N . ALA A 1 83 ? 8.773 -4.652 -3.729 1 98.81 83 ALA A N 1
ATOM 667 C CA . ALA A 1 83 ? 7.773 -5.152 -4.672 1 98.81 83 ALA A CA 1
ATOM 668 C C . ALA A 1 83 ? 6.75 -6.039 -3.971 1 98.81 83 ALA A C 1
ATOM 670 O O . ALA A 1 83 ? 7.086 -6.754 -3.023 1 98.81 83 ALA A O 1
ATOM 671 N N . GLU A 1 84 ? 5.578 -5.969 -4.406 1 98.88 84 GLU A N 1
ATOM 672 C CA . GLU A 1 84 ? 4.504 -6.816 -3.895 1 98.88 84 GLU A CA 1
ATOM 673 C C . GLU A 1 84 ? 4.391 -8.109 -4.699 1 98.88 84 GLU A C 1
ATOM 675 O O . GLU A 1 84 ? 4.395 -8.078 -5.93 1 98.88 84 GLU A O 1
ATOM 680 N N . LEU A 1 85 ? 4.328 -9.164 -3.984 1 98.88 85 LEU A N 1
ATOM 681 C CA . LEU A 1 85 ? 4.16 -10.492 -4.57 1 98.88 85 LEU A CA 1
ATOM 682 C C . LEU A 1 85 ? 2.695 -10.914 -4.539 1 98.88 85 LEU A C 1
ATOM 684 O O . LEU A 1 85 ? 2.021 -10.766 -3.518 1 98.88 85 LEU A O 1
ATOM 688 N N . GLY A 1 86 ? 2.174 -11.359 -5.594 1 98.69 86 GLY A N 1
ATOM 689 C CA . GLY A 1 86 ? 0.844 -11.93 -5.723 1 98.69 86 GLY A CA 1
ATOM 690 C C . GLY A 1 86 ? 0.831 -13.242 -6.484 1 98.69 86 GLY A C 1
ATOM 691 O O . GLY A 1 86 ? 1.688 -13.484 -7.34 1 98.69 86 GLY A O 1
ATOM 692 N N . TYR A 1 87 ? -0.171 -14.07 -6.191 1 98.88 87 TYR A N 1
ATOM 693 C CA . TYR A 1 87 ? -0.199 -15.391 -6.809 1 98.88 87 TYR A CA 1
ATOM 694 C C . TYR A 1 87 ? -1.575 -16.031 -6.664 1 98.88 87 TYR A C 1
ATOM 696 O O . TYR A 1 87 ? -2.352 -15.656 -5.781 1 98.88 87 TYR A O 1
ATOM 704 N N . TRP A 1 88 ? -1.864 -16.953 -7.508 1 98.81 88 TRP A N 1
ATOM 705 C CA . TRP A 1 88 ? -3.018 -17.844 -7.441 1 98.81 88 TRP A CA 1
ATOM 706 C C . TRP A 1 88 ? -2.725 -19.172 -8.141 1 98.81 88 TRP A C 1
ATOM 708 O O . TRP A 1 88 ? -1.844 -19.25 -9 1 98.81 88 TRP A O 1
ATOM 718 N N . LEU A 1 89 ? -3.381 -20.203 -7.766 1 98.75 89 LEU A N 1
ATOM 719 C CA . LEU A 1 89 ? -3.178 -21.531 -8.297 1 98.75 89 LEU A CA 1
ATOM 720 C C . LEU A 1 89 ? -4.508 -22.266 -8.461 1 98.75 89 LEU A C 1
ATOM 722 O O . LEU A 1 89 ? -5.371 -22.188 -7.586 1 98.75 89 LEU A O 1
ATOM 726 N N . GLY A 1 90 ? -4.602 -22.969 -9.578 1 98.69 90 GLY A N 1
ATOM 727 C CA . GLY A 1 90 ? -5.781 -23.797 -9.75 1 98.69 90 GLY A CA 1
ATOM 728 C C . GLY A 1 90 ? -6.02 -24.75 -8.586 1 98.69 90 GLY A C 1
ATOM 729 O O . GLY A 1 90 ? -5.07 -25.312 -8.039 1 98.69 90 GLY A O 1
ATOM 730 N N . GLU A 1 91 ? -7.262 -24.891 -8.234 1 98.19 91 GLU A N 1
ATOM 731 C CA . GLU A 1 91 ? -7.637 -25.641 -7.039 1 98.19 91 GLU A CA 1
ATOM 732 C C . GLU A 1 91 ? -7.172 -27.094 -7.121 1 98.19 91 GLU A C 1
ATOM 734 O O . GLU A 1 91 ? -6.773 -27.688 -6.113 1 98.19 91 GLU A O 1
ATOM 739 N N . ASP A 1 92 ? -7.133 -27.641 -8.312 1 97.62 92 ASP A N 1
ATOM 740 C CA . ASP A 1 92 ? -6.727 -29.031 -8.508 1 97.62 92 ASP A CA 1
ATOM 741 C C . ASP A 1 92 ? -5.273 -29.25 -8.102 1 97.62 92 ASP A C 1
ATOM 743 O O . ASP A 1 92 ? -4.832 -30.391 -7.914 1 97.62 92 ASP A O 1
ATOM 747 N N . TYR A 1 93 ? -4.59 -28.219 -7.934 1 98 93 TYR A N 1
ATOM 748 C CA . TYR A 1 93 ? -3.156 -28.328 -7.688 1 98 93 TYR A CA 1
ATOM 749 C C . TYR A 1 93 ? -2.809 -27.859 -6.273 1 98 93 TYR A C 1
ATOM 751 O O . TYR A 1 93 ? -1.636 -27.844 -5.895 1 98 93 TYR A O 1
ATOM 759 N N . TRP A 1 94 ? -3.801 -27.5 -5.473 1 97.19 94 TRP A N 1
ATOM 760 C CA . TRP A 1 94 ? -3.574 -27.078 -4.094 1 97.19 94 TRP A CA 1
ATOM 761 C C . TRP A 1 94 ? -3.023 -28.234 -3.256 1 97.19 94 TRP A C 1
ATOM 763 O O . TRP A 1 94 ? -3.398 -29.391 -3.457 1 97.19 94 TRP A O 1
ATOM 773 N N . GLY A 1 95 ? -2.17 -27.828 -2.33 1 95.56 95 GLY A N 1
ATOM 774 C CA . GLY A 1 95 ? -1.691 -28.797 -1.354 1 95.56 95 GLY A CA 1
ATOM 775 C C . GLY A 1 95 ? -0.683 -29.781 -1.926 1 95.56 95 GLY A C 1
ATOM 776 O O . GLY A 1 95 ? -0.447 -30.844 -1.35 1 95.56 95 GLY A O 1
ATOM 777 N N . LYS A 1 96 ? -0.114 -29.453 -3.072 1 96.31 96 LYS A N 1
ATOM 778 C CA . LYS A 1 96 ? 0.799 -30.375 -3.738 1 96.31 96 LYS A CA 1
ATOM 779 C C . LYS A 1 96 ? 2.203 -29.781 -3.836 1 96.31 96 LYS A C 1
ATOM 781 O O . LYS A 1 96 ? 3.049 -30.297 -4.574 1 96.31 96 LYS A O 1
ATOM 786 N N . GLY A 1 97 ? 2.373 -28.688 -3.217 1 97 97 GLY A N 1
ATOM 787 C CA . GLY A 1 97 ? 3.695 -28.078 -3.182 1 97 97 GLY A CA 1
ATOM 788 C C . GLY A 1 97 ? 4.012 -27.266 -4.422 1 97 97 GLY A C 1
ATOM 789 O O . GLY A 1 97 ? 5.121 -26.75 -4.562 1 97 97 GLY A O 1
ATOM 790 N N . VAL A 1 98 ? 3.092 -27.109 -5.309 1 98.31 98 VAL A N 1
ATOM 791 C CA . VAL A 1 98 ? 3.305 -26.422 -6.578 1 98.31 98 VAL A CA 1
ATOM 792 C C . VAL A 1 98 ? 3.582 -24.953 -6.328 1 98.31 98 VAL A C 1
ATOM 794 O O . VAL A 1 98 ? 4.57 -24.406 -6.824 1 98.31 98 VAL A O 1
ATOM 797 N N . MET A 1 99 ? 2.762 -24.312 -5.574 1 98.62 99 MET A N 1
ATOM 798 C CA . MET A 1 99 ? 2.926 -22.875 -5.348 1 98.62 99 MET A CA 1
ATOM 799 C C . MET A 1 99 ? 4.184 -22.594 -4.531 1 98.62 99 MET A C 1
ATOM 801 O O . MET A 1 99 ? 4.832 -21.562 -4.719 1 98.62 99 MET A O 1
ATOM 805 N N . THR A 1 100 ? 4.527 -23.516 -3.596 1 98.38 100 THR A N 1
ATOM 806 C CA . THR A 1 100 ? 5.77 -23.344 -2.848 1 98.38 100 THR A CA 1
ATOM 807 C C . THR A 1 100 ? 6.961 -23.234 -3.797 1 98.38 100 THR A C 1
ATOM 809 O O . THR A 1 100 ? 7.793 -22.328 -3.648 1 98.38 100 THR A O 1
ATOM 812 N N . LYS A 1 101 ? 6.988 -24.109 -4.766 1 98.38 101 LYS A N 1
ATOM 813 C CA . LYS A 1 101 ? 8.055 -24.078 -5.766 1 98.38 101 LYS A CA 1
ATOM 814 C C . LYS A 1 101 ? 7.984 -22.812 -6.617 1 98.38 101 LYS A C 1
ATOM 816 O O . LYS A 1 101 ? 9.016 -22.203 -6.922 1 98.38 101 LYS A O 1
ATOM 821 N N . ALA A 1 102 ? 6.812 -22.406 -7.016 1 98.81 102 ALA A N 1
ATOM 822 C CA . ALA A 1 102 ? 6.621 -21.219 -7.848 1 98.81 102 ALA A CA 1
ATOM 823 C C . ALA A 1 102 ? 7.102 -19.953 -7.125 1 98.81 102 ALA A C 1
ATOM 825 O O . ALA A 1 102 ? 7.797 -19.125 -7.711 1 98.81 102 ALA A O 1
ATOM 826 N N . VAL A 1 103 ? 6.742 -19.812 -5.859 1 98.81 103 VAL A N 1
ATOM 827 C CA . VAL A 1 103 ? 7.145 -18.656 -5.074 1 98.81 103 VAL A CA 1
ATOM 828 C C . VAL A 1 103 ? 8.664 -18.625 -4.926 1 98.81 103 VAL A C 1
ATOM 830 O O . VAL A 1 103 ? 9.289 -17.578 -5.082 1 98.81 103 VAL A O 1
ATOM 833 N N . LYS A 1 104 ? 9.227 -19.766 -4.668 1 98.5 104 LYS A N 1
ATOM 834 C CA . LYS A 1 104 ? 10.68 -19.828 -4.559 1 98.5 104 LYS A CA 1
ATOM 835 C C . LYS A 1 104 ? 11.352 -19.328 -5.836 1 98.5 104 LYS A C 1
ATOM 837 O O . LYS A 1 104 ? 12.281 -18.531 -5.777 1 98.5 104 LYS A O 1
ATOM 842 N N . GLN A 1 105 ? 10.898 -19.828 -6.902 1 98.44 105 GLN A N 1
ATOM 843 C CA . GLN A 1 105 ? 11.453 -19.422 -8.188 1 98.44 105 GLN A CA 1
ATOM 844 C C . GLN A 1 105 ? 11.234 -17.938 -8.438 1 98.44 105 GLN A C 1
ATOM 846 O O . GLN A 1 105 ? 12.141 -17.234 -8.898 1 98.44 105 GLN A O 1
ATOM 851 N N . MET A 1 106 ? 10.055 -17.438 -8.188 1 98.44 106 MET A N 1
ATOM 852 C CA . MET A 1 106 ? 9.727 -16.031 -8.414 1 98.44 106 MET A CA 1
ATOM 853 C C . MET A 1 106 ? 10.586 -15.125 -7.539 1 98.44 106 MET A C 1
ATOM 855 O O . MET A 1 106 ? 11.023 -14.062 -7.98 1 98.44 106 MET A O 1
ATOM 859 N N . VAL A 1 107 ? 10.781 -15.531 -6.309 1 98.31 107 VAL A N 1
ATOM 860 C CA . VAL A 1 107 ? 11.625 -14.781 -5.391 1 98.31 107 VAL A CA 1
ATOM 861 C C . VAL A 1 107 ? 13.023 -14.633 -5.98 1 98.31 107 VAL A C 1
ATOM 863 O O . VAL A 1 107 ? 13.57 -13.523 -6.047 1 98.31 107 VAL A O 1
ATOM 866 N N . GLN A 1 108 ? 13.562 -15.719 -6.43 1 97.5 108 GLN A N 1
ATOM 867 C CA . GLN A 1 108 ? 14.891 -15.703 -7.027 1 97.5 108 GLN A CA 1
ATOM 868 C C . GLN A 1 108 ? 14.938 -14.789 -8.25 1 97.5 108 GLN A C 1
ATOM 870 O O . GLN A 1 108 ? 15.82 -13.938 -8.367 1 97.5 108 GLN A O 1
ATOM 875 N N . LEU A 1 109 ? 13.992 -14.969 -9.102 1 96.81 109 LEU A N 1
ATOM 876 C CA . LEU A 1 109 ? 13.922 -14.18 -10.32 1 96.81 109 LEU A CA 1
ATOM 877 C C . LEU A 1 109 ? 13.797 -12.695 -9.992 1 96.81 109 LEU A C 1
ATOM 879 O O . LEU A 1 109 ? 14.414 -11.852 -10.656 1 96.81 109 LEU A O 1
ATOM 883 N N . SER A 1 110 ? 12.953 -12.352 -9.008 1 97.25 110 SER A N 1
ATOM 884 C CA . SER A 1 110 ? 12.688 -10.961 -8.656 1 97.25 110 SER A CA 1
ATOM 885 C C . SER A 1 110 ? 13.945 -10.281 -8.133 1 97.25 110 SER A C 1
ATOM 887 O O . SER A 1 110 ? 14.281 -9.172 -8.562 1 97.25 110 SER A O 1
ATOM 889 N N . PHE A 1 111 ? 14.719 -10.875 -7.266 1 97.31 111 PHE A N 1
ATOM 890 C CA . PHE A 1 111 ? 15.906 -10.281 -6.672 1 97.31 111 PHE A CA 1
ATOM 891 C C . PHE A 1 111 ? 17.047 -10.219 -7.68 1 97.31 111 PHE A C 1
ATOM 893 O O . PHE A 1 111 ? 17.906 -9.336 -7.609 1 97.31 111 PHE A O 1
ATOM 900 N N . GLN A 1 112 ? 16.969 -11.062 -8.633 1 94.94 112 GLN A N 1
ATOM 901 C CA . GLN A 1 112 ? 18.016 -11.094 -9.648 1 94.94 112 GLN A CA 1
ATOM 902 C C . GLN A 1 112 ? 17.781 -10.039 -10.727 1 94.94 112 GLN A C 1
ATOM 904 O O . GLN A 1 112 ? 18.719 -9.414 -11.219 1 94.94 112 GLN A O 1
ATOM 909 N N . ASN A 1 113 ? 16.562 -9.805 -11.039 1 92.81 113 ASN A N 1
ATOM 910 C CA . ASN A 1 113 ? 16.266 -9.039 -12.25 1 92.81 113 ASN A CA 1
ATOM 911 C C . ASN A 1 113 ? 15.773 -7.637 -11.922 1 92.81 113 ASN A C 1
ATOM 913 O O . ASN A 1 113 ? 15.781 -6.754 -12.781 1 92.81 113 ASN A O 1
ATOM 917 N N . CYS A 1 114 ? 15.219 -7.465 -10.805 1 93.31 114 CYS A N 1
ATOM 918 C CA . CYS A 1 114 ? 14.719 -6.156 -10.398 1 93.31 114 CYS A CA 1
ATOM 919 C C . CYS A 1 114 ? 15.641 -5.516 -9.367 1 93.31 114 CYS A C 1
ATOM 921 O O . CYS A 1 114 ? 16.328 -6.219 -8.625 1 93.31 114 CYS A O 1
ATOM 923 N N . ASN A 1 115 ? 15.719 -4.215 -9.406 1 95 115 ASN A N 1
ATOM 924 C CA . ASN A 1 115 ? 16.5 -3.488 -8.398 1 95 115 ASN A CA 1
ATOM 925 C C . ASN A 1 115 ? 15.703 -3.307 -7.105 1 95 115 ASN A C 1
ATOM 927 O O . ASN A 1 115 ? 15.406 -2.178 -6.711 1 95 115 ASN A O 1
ATOM 931 N N . ILE A 1 116 ? 15.359 -4.395 -6.539 1 98.12 116 ILE A N 1
ATOM 932 C CA . ILE A 1 116 ? 14.617 -4.395 -5.281 1 98.12 116 ILE A CA 1
ATOM 933 C C . ILE A 1 116 ? 15.398 -5.16 -4.219 1 98.12 116 ILE A C 1
ATOM 935 O O . ILE A 1 116 ? 16.25 -5.984 -4.543 1 98.12 116 ILE A O 1
ATOM 939 N N . ILE A 1 117 ? 15.086 -4.848 -2.918 1 98.44 117 ILE A N 1
ATOM 940 C CA . ILE A 1 117 ? 15.734 -5.539 -1.81 1 98.44 117 ILE A CA 1
ATOM 941 C C . ILE A 1 117 ? 14.68 -6.18 -0.912 1 98.44 117 ILE A C 1
ATOM 943 O O . ILE A 1 117 ? 15.008 -6.879 0.049 1 98.44 117 ILE A O 1
ATOM 947 N N . ARG A 1 118 ? 13.453 -5.898 -1.191 1 98.75 118 ARG A N 1
ATOM 948 C CA . ARG A 1 118 ? 12.336 -6.301 -0.338 1 98.75 118 ARG A CA 1
ATOM 949 C C . ARG A 1 118 ? 11.164 -6.805 -1.172 1 98.75 118 ARG A C 1
ATOM 951 O O . ARG A 1 118 ? 10.719 -6.129 -2.098 1 98.75 118 ARG A O 1
ATOM 958 N N . LEU A 1 119 ? 10.742 -8.016 -0.916 1 98.88 119 LEU A N 1
ATOM 959 C CA . LEU A 1 119 ? 9.484 -8.562 -1.417 1 98.88 119 LEU A CA 1
ATOM 960 C C . LEU A 1 119 ? 8.461 -8.688 -0.294 1 98.88 119 LEU A C 1
ATOM 962 O O . LEU A 1 119 ? 8.789 -9.141 0.804 1 98.88 119 LEU A O 1
ATOM 966 N N . TYR A 1 120 ? 7.254 -8.227 -0.56 1 98.94 120 TYR A N 1
ATOM 967 C CA . TYR A 1 120 ? 6.223 -8.375 0.46 1 98.94 120 TYR A CA 1
ATOM 968 C C . TYR A 1 120 ? 4.918 -8.867 -0.155 1 98.94 120 TYR A C 1
ATOM 970 O O . TYR A 1 120 ? 4.727 -8.781 -1.37 1 98.94 120 TYR A O 1
ATOM 978 N N . ALA A 1 121 ? 4.113 -9.445 0.653 1 98.88 121 ALA A N 1
ATOM 979 C CA . ALA A 1 121 ? 2.781 -9.914 0.279 1 98.88 121 ALA A CA 1
ATOM 980 C C . ALA A 1 121 ? 1.771 -9.641 1.39 1 98.88 121 ALA A C 1
ATOM 982 O O . ALA A 1 121 ? 2.084 -9.797 2.572 1 98.88 121 ALA A O 1
ATOM 983 N N . ILE A 1 122 ? 0.65 -9.242 1.004 1 98.81 122 ILE A N 1
ATOM 984 C CA . ILE A 1 122 ? -0.475 -9.078 1.917 1 98.81 122 ILE A CA 1
ATOM 985 C C . ILE A 1 122 ? -1.553 -10.109 1.597 1 98.81 122 ILE A C 1
ATOM 987 O O . ILE A 1 122 ? -2.047 -10.172 0.469 1 98.81 122 ILE A O 1
ATOM 991 N N . VAL A 1 123 ? -1.868 -10.906 2.586 1 98.75 123 VAL A N 1
ATOM 992 C CA . VAL A 1 123 ? -2.848 -11.969 2.387 1 98.75 123 VAL A CA 1
ATOM 993 C C . VAL A 1 123 ? -3.926 -11.883 3.465 1 98.75 123 VAL A C 1
ATOM 995 O O . VAL A 1 123 ? -3.686 -11.352 4.555 1 98.75 123 VAL A O 1
ATOM 998 N N . PHE A 1 124 ? -5.133 -12.414 3.127 1 98.56 124 PHE A N 1
ATOM 999 C CA . PHE A 1 124 ? -6.164 -12.477 4.152 1 98.56 124 PHE A CA 1
ATOM 1000 C C . PHE A 1 124 ? -5.727 -13.367 5.309 1 98.56 124 PHE A C 1
ATOM 1002 O O . PHE A 1 124 ? -5.184 -14.453 5.09 1 98.56 124 PHE A O 1
ATOM 1009 N N . SER A 1 125 ? -6.039 -12.938 6.516 1 98.44 125 SER A N 1
ATOM 1010 C CA . SER A 1 125 ? -5.586 -13.656 7.699 1 98.44 125 SER A CA 1
ATOM 1011 C C . SER A 1 125 ? -6.16 -15.07 7.738 1 98.44 125 SER A C 1
ATOM 1013 O O . SER A 1 125 ? -5.516 -15.992 8.234 1 98.44 125 SER A O 1
ATOM 1015 N N . HIS A 1 126 ? -7.316 -15.203 7.203 1 97.19 126 HIS A N 1
ATOM 1016 C CA . HIS A 1 126 ? -7.98 -16.5 7.27 1 97.19 126 HIS A CA 1
ATOM 1017 C C . HIS A 1 126 ? -7.445 -17.453 6.203 1 97.19 126 HIS A C 1
ATOM 1019 O O . HIS A 1 126 ? -7.727 -18.656 6.238 1 97.19 126 HIS A O 1
ATOM 1025 N N . ASN A 1 127 ? -6.738 -16.922 5.195 1 96.62 127 ASN A N 1
ATOM 1026 C CA . ASN A 1 127 ? -6.137 -17.766 4.172 1 96.62 127 ASN A CA 1
ATOM 1027 C C . ASN A 1 127 ? -4.867 -18.438 4.684 1 96.62 127 ASN A C 1
ATOM 1029 O O . ASN A 1 127 ? -3.762 -18.094 4.266 1 96.62 127 ASN A O 1
ATOM 1033 N N . LEU A 1 128 ? -5.062 -19.438 5.492 1 96.75 128 LEU A N 1
ATOM 1034 C CA . LEU A 1 128 ? -3.963 -20.094 6.199 1 96.75 128 LEU A CA 1
ATOM 1035 C C . LEU A 1 128 ? -2.992 -20.734 5.219 1 96.75 128 LEU A C 1
ATOM 1037 O O . LEU A 1 128 ? -1.796 -20.828 5.496 1 96.75 128 LEU A O 1
ATOM 1041 N N . GLY A 1 129 ? -3.541 -21.234 4.109 1 96.38 129 GLY A N 1
ATOM 1042 C CA . GLY A 1 129 ? -2.676 -21.781 3.078 1 96.38 129 GLY A CA 1
ATOM 1043 C C . GLY A 1 129 ? -1.623 -20.797 2.598 1 96.38 129 GLY A C 1
ATOM 1044 O O . GLY A 1 129 ? -0.444 -21.141 2.496 1 96.38 129 GLY A O 1
ATOM 1045 N N . SER A 1 130 ? -2.031 -19.609 2.295 1 97.62 130 SER A N 1
ATOM 1046 C CA . SER A 1 130 ? -1.096 -18.578 1.854 1 97.62 130 SER A CA 1
ATOM 1047 C C . SER A 1 130 ? -0.126 -18.203 2.969 1 97.62 130 SER A C 1
ATOM 1049 O O . SER A 1 130 ? 1.051 -17.938 2.713 1 97.62 130 SER A O 1
ATOM 1051 N N . CYS A 1 131 ? -0.618 -18.109 4.199 1 98.19 131 CYS A N 1
ATOM 1052 C CA . CYS A 1 131 ? 0.251 -17.812 5.332 1 98.19 131 CYS A CA 1
ATOM 1053 C C . CYS A 1 131 ? 1.384 -18.828 5.434 1 98.19 131 CYS A C 1
ATOM 1055 O O . CYS A 1 131 ? 2.557 -18.453 5.48 1 98.19 131 CYS A O 1
ATOM 1057 N N . ARG A 1 132 ? 1.027 -20.078 5.418 1 98 132 ARG A N 1
ATOM 1058 C CA . ARG A 1 132 ? 2.012 -21.141 5.523 1 98 132 ARG A CA 1
ATOM 1059 C C . ARG A 1 132 ? 2.973 -21.125 4.34 1 98 132 ARG A C 1
ATOM 1061 O O . ARG A 1 132 ? 4.168 -21.375 4.504 1 98 132 ARG A O 1
ATOM 1068 N N . LEU A 1 133 ? 2.412 -20.922 3.209 1 98.5 133 LEU A N 1
ATOM 1069 C CA . LEU A 1 133 ? 3.201 -20.828 1.984 1 98.5 133 LEU A CA 1
ATOM 1070 C C . LEU A 1 133 ? 4.316 -19.797 2.129 1 98.5 133 LEU A C 1
ATOM 1072 O O . LEU A 1 133 ? 5.473 -20.078 1.812 1 98.5 133 LEU A O 1
ATOM 1076 N N . LEU A 1 134 ? 3.977 -18.609 2.531 1 98.75 134 LEU A N 1
ATOM 1077 C CA . LEU A 1 134 ? 4.938 -17.516 2.67 1 98.75 134 LEU A CA 1
ATOM 1078 C C . LEU A 1 134 ? 5.973 -17.844 3.744 1 98.75 134 LEU A C 1
ATOM 1080 O O . LEU A 1 134 ? 7.168 -17.625 3.541 1 98.75 134 LEU A O 1
ATOM 1084 N N . GLU A 1 135 ? 5.5 -18.359 4.844 1 98.5 135 GLU A N 1
ATOM 1085 C CA . GLU A 1 135 ? 6.414 -18.75 5.914 1 98.5 135 GLU A CA 1
ATOM 1086 C C . GLU A 1 135 ? 7.395 -19.812 5.441 1 98.5 135 GLU A C 1
ATOM 1088 O O . GLU A 1 135 ? 8.594 -19.734 5.727 1 98.5 135 GLU A O 1
ATOM 1093 N N . LYS A 1 136 ? 6.93 -20.781 4.688 1 98 136 LYS A N 1
ATOM 1094 C CA . LYS A 1 136 ? 7.762 -21.859 4.16 1 98 136 LYS A CA 1
ATOM 1095 C C . LYS A 1 136 ? 8.836 -21.328 3.221 1 98 136 LYS A C 1
ATOM 1097 O O . LYS A 1 136 ? 9.914 -21.906 3.096 1 98 136 LYS A O 1
ATOM 1102 N N . ASN A 1 137 ? 8.508 -20.281 2.592 1 98.44 137 ASN A N 1
ATOM 1103 C CA . ASN A 1 137 ? 9.445 -19.688 1.641 1 98.44 137 ASN A CA 1
ATOM 1104 C C . ASN A 1 137 ? 10.289 -18.594 2.287 1 98.44 137 ASN A C 1
ATOM 1106 O O . ASN A 1 137 ? 10.898 -17.781 1.589 1 98.44 137 ASN A O 1
ATOM 1110 N N . GLY A 1 138 ? 10.281 -18.438 3.578 1 98.44 138 GLY A N 1
ATOM 1111 C CA . GLY A 1 138 ? 11.227 -17.594 4.293 1 98.44 138 GLY A CA 1
ATOM 1112 C C . GLY A 1 138 ? 10.688 -16.203 4.59 1 98.44 138 GLY A C 1
ATOM 1113 O O . GLY A 1 138 ? 11.383 -15.375 5.18 1 98.44 138 GLY A O 1
ATOM 1114 N N . PHE A 1 139 ? 9.461 -15.938 4.172 1 98.88 139 PHE A N 1
ATOM 1115 C CA . PHE A 1 139 ? 8.875 -14.648 4.523 1 98.88 139 PHE A CA 1
ATOM 1116 C C . PHE A 1 139 ? 8.586 -14.57 6.016 1 98.88 139 PHE A C 1
ATOM 1118 O O . PHE A 1 139 ? 8.203 -15.57 6.633 1 98.88 139 PHE A O 1
ATOM 1125 N N . GLU A 1 140 ? 8.719 -13.391 6.57 1 98.81 140 GLU A N 1
ATOM 1126 C CA . GLU A 1 140 ? 8.414 -13.148 7.977 1 98.81 140 GLU A CA 1
ATOM 1127 C C . GLU A 1 140 ? 7.168 -12.273 8.133 1 98.81 140 GLU A C 1
ATOM 1129 O O . GLU A 1 140 ? 6.969 -11.328 7.375 1 98.81 140 GLU A O 1
ATOM 1134 N N . LEU A 1 141 ? 6.371 -12.609 9.117 1 98.88 141 LEU A N 1
ATOM 1135 C CA . LEU A 1 141 ? 5.215 -11.789 9.438 1 98.88 141 LEU A CA 1
ATOM 1136 C C . LEU A 1 141 ? 5.645 -10.445 10.023 1 98.88 141 LEU A C 1
ATOM 1138 O O . LEU A 1 141 ? 6.309 -10.398 11.062 1 98.88 141 LEU A O 1
ATOM 1142 N N . GLU A 1 142 ? 5.262 -9.43 9.336 1 98.88 142 GLU A N 1
ATOM 1143 C CA . GLU A 1 142 ? 5.656 -8.109 9.82 1 98.88 142 GLU A CA 1
ATOM 1144 C C . GLU A 1 142 ? 4.5 -7.422 10.539 1 98.88 142 GLU A C 1
ATOM 1146 O O . GLU A 1 142 ? 4.711 -6.469 11.289 1 98.88 142 GLU A O 1
ATOM 1151 N N . GLY A 1 143 ? 3.305 -7.852 10.281 1 98.75 143 GLY A N 1
ATOM 1152 C CA . GLY A 1 143 ? 2.188 -7.219 10.961 1 98.75 143 GLY A CA 1
ATOM 1153 C C . GLY A 1 143 ? 0.843 -7.809 10.578 1 98.75 143 GLY A C 1
ATOM 1154 O O . GLY A 1 143 ? 0.733 -8.516 9.578 1 98.75 143 GLY A O 1
ATOM 1155 N N . VAL A 1 144 ? -0.115 -7.594 11.438 1 98.88 144 VAL A N 1
ATOM 1156 C CA . VAL A 1 144 ? -1.518 -7.914 11.188 1 98.88 144 VAL A CA 1
ATOM 1157 C C . VAL A 1 144 ? -2.322 -6.625 11.039 1 98.88 144 VAL A C 1
ATOM 1159 O O . VAL A 1 144 ? -2.338 -5.785 11.945 1 98.88 144 VAL A O 1
ATOM 1162 N N . LEU A 1 145 ? -2.936 -6.477 9.922 1 98.88 145 LEU A N 1
ATOM 1163 C CA . LEU A 1 145 ? -3.73 -5.301 9.578 1 98.88 145 LEU A CA 1
ATOM 1164 C C . LEU A 1 145 ? -5.211 -5.547 9.852 1 98.88 145 LEU A C 1
ATOM 1166 O O . LEU A 1 145 ? -5.871 -6.273 9.109 1 98.88 145 LEU A O 1
ATOM 1170 N N . LYS A 1 146 ? -5.699 -4.938 10.812 1 98.81 146 LYS A N 1
ATOM 1171 C CA . LYS A 1 146 ? -7.062 -5.207 11.266 1 98.81 146 LYS A CA 1
ATOM 1172 C C . LYS A 1 146 ? -8.086 -4.566 10.336 1 98.81 146 LYS A C 1
ATOM 1174 O O . LYS A 1 146 ? -7.984 -3.379 10.016 1 98.81 146 LYS A O 1
ATOM 1179 N N . LYS A 1 147 ? -9.023 -5.414 9.859 1 98.75 147 LYS A N 1
ATOM 1180 C CA . LYS A 1 147 ? -10.133 -4.969 9.023 1 98.75 147 LYS A CA 1
ATOM 1181 C C . LYS A 1 147 ? -9.633 -4.152 7.836 1 98.75 147 LYS A C 1
ATOM 1183 O O . LYS A 1 147 ? -10.25 -3.148 7.465 1 98.75 147 LYS A O 1
ATOM 1188 N N . ALA A 1 148 ? -8.547 -4.535 7.215 1 98.81 148 ALA A N 1
ATOM 1189 C CA . ALA A 1 148 ? -7.883 -3.742 6.184 1 98.81 148 ALA A CA 1
ATOM 1190 C C . ALA A 1 148 ? -8.469 -4.031 4.805 1 98.81 148 ALA A C 1
ATOM 1192 O O . ALA A 1 148 ? -8.242 -3.277 3.857 1 98.81 148 ALA A O 1
ATOM 1193 N N . ALA A 1 149 ? -9.195 -5.098 4.691 1 98.75 149 ALA A N 1
ATOM 1194 C CA . ALA A 1 149 ? -9.742 -5.484 3.395 1 98.75 149 ALA A CA 1
ATOM 1195 C C . ALA A 1 149 ? -11.266 -5.613 3.463 1 98.75 149 ALA A C 1
ATOM 1197 O O . ALA A 1 149 ? -11.805 -6.133 4.441 1 98.75 149 ALA A O 1
ATOM 1198 N N . TYR A 1 150 ? -11.898 -5.098 2.396 1 98.56 150 TYR A N 1
ATOM 1199 C CA . TYR A 1 150 ? -13.344 -5.227 2.221 1 98.56 150 TYR A CA 1
ATOM 1200 C C . TYR A 1 150 ? -13.672 -5.996 0.949 1 98.56 150 TYR A C 1
ATOM 1202 O O . TYR A 1 150 ? -13.383 -5.535 -0.157 1 98.56 150 TYR A O 1
ATOM 1210 N N . LYS A 1 151 ? -14.266 -7.145 1.128 1 98.06 151 LYS A N 1
ATOM 1211 C CA . LYS A 1 151 ? -14.625 -7.977 -0.018 1 98.06 151 LYS A CA 1
ATOM 1212 C C . LYS A 1 151 ? -15.93 -8.727 0.233 1 98.06 151 LYS A C 1
ATOM 1214 O O . LYS A 1 151 ? -16.125 -9.297 1.308 1 98.06 151 LYS A O 1
ATOM 1219 N N . ASN A 1 152 ? -16.719 -8.695 -0.777 1 96.5 152 ASN A N 1
ATOM 1220 C CA . ASN A 1 152 ? -18 -9.398 -0.74 1 96.5 152 ASN A CA 1
ATOM 1221 C C . ASN A 1 152 ? -18.812 -9.023 0.5 1 96.5 152 ASN A C 1
ATOM 1223 O O . ASN A 1 152 ? -19.375 -9.891 1.162 1 96.5 152 ASN A O 1
ATOM 1227 N N . GLY A 1 153 ? -18.766 -7.828 0.834 1 97.12 153 GLY A N 1
ATOM 1228 C CA . GLY A 1 153 ? -19.594 -7.312 1.92 1 97.12 153 GLY A CA 1
ATOM 1229 C C . GLY A 1 153 ? -19 -7.582 3.291 1 97.12 153 GLY A C 1
ATOM 1230 O O . GLY A 1 153 ? -19.641 -7.309 4.312 1 97.12 153 GLY A O 1
ATOM 1231 N N . HIS A 1 154 ? -17.781 -8.086 3.334 1 98.06 154 HIS A N 1
ATOM 1232 C CA . HIS A 1 154 ? -17.172 -8.438 4.609 1 98.06 154 HIS A CA 1
ATOM 1233 C C . HIS A 1 154 ? -15.812 -7.758 4.766 1 98.06 154 HIS A C 1
ATOM 1235 O O . HIS A 1 154 ? -15.078 -7.586 3.787 1 98.06 154 HIS A O 1
ATOM 1241 N N . LEU A 1 155 ? -15.539 -7.422 6.055 1 98.44 155 LEU A N 1
ATOM 1242 C CA . LEU A 1 155 ? -14.227 -6.91 6.422 1 98.44 155 LEU A CA 1
ATOM 1243 C C . LEU A 1 155 ? -13.32 -8.039 6.902 1 98.44 155 LEU A C 1
ATOM 1245 O O . LEU A 1 155 ? -13.758 -8.914 7.66 1 98.44 155 LEU A O 1
ATOM 1249 N N . TYR A 1 156 ? -12.086 -7.949 6.496 1 98.62 156 TYR A N 1
ATOM 1250 C CA . TYR A 1 156 ? -11.133 -8.984 6.879 1 98.62 156 TYR A CA 1
ATOM 1251 C C . TYR A 1 156 ? -9.836 -8.367 7.391 1 98.62 156 TYR A C 1
ATOM 1253 O O . TYR A 1 156 ? -9.398 -7.328 6.887 1 98.62 156 TYR A O 1
ATOM 1261 N N . ASP A 1 157 ? -9.289 -9.07 8.367 1 98.81 157 ASP A N 1
ATOM 1262 C CA . ASP A 1 157 ? -7.891 -8.805 8.703 1 98.81 157 ASP A CA 1
ATOM 1263 C C . ASP A 1 157 ? -6.953 -9.336 7.617 1 98.81 157 ASP A C 1
ATOM 1265 O O . ASP A 1 157 ? -7.266 -10.32 6.945 1 98.81 157 ASP A O 1
ATOM 1269 N N . SER A 1 158 ? -5.867 -8.664 7.469 1 98.81 158 SER A N 1
ATOM 1270 C CA . SER A 1 158 ? -4.805 -9.133 6.578 1 98.81 158 SER A CA 1
ATOM 1271 C C . SER A 1 158 ? -3.492 -9.312 7.332 1 98.81 158 SER A C 1
ATOM 1273 O O . SER A 1 158 ? -3.293 -8.719 8.391 1 98.81 158 SER A O 1
ATOM 1275 N N . LYS A 1 159 ? -2.705 -10.125 6.805 1 98.88 159 LYS A N 1
ATOM 1276 C CA . LYS A 1 159 ? -1.342 -10.312 7.293 1 98.88 159 LYS A CA 1
ATOM 1277 C C . LYS A 1 159 ? -0.322 -9.828 6.266 1 98.88 159 LYS A C 1
ATOM 1279 O O . LYS A 1 159 ? -0.448 -10.109 5.074 1 98.88 159 LYS A O 1
ATOM 1284 N N . LEU A 1 160 ? 0.585 -9.07 6.711 1 98.94 160 LEU A N 1
ATOM 1285 C CA . LEU A 1 160 ? 1.672 -8.57 5.875 1 98.94 160 LEU A CA 1
ATOM 1286 C C . LEU A 1 160 ? 2.959 -9.344 6.141 1 98.94 160 LEU A C 1
ATOM 1288 O O . LEU A 1 160 ? 3.486 -9.312 7.254 1 98.94 160 LEU A O 1
ATOM 1292 N N . TYR A 1 161 ? 3.447 -10.031 5.094 1 98.94 161 TYR A N 1
ATOM 1293 C CA . TYR A 1 161 ? 4.703 -10.773 5.125 1 98.94 161 TYR A CA 1
ATOM 1294 C C . TYR A 1 161 ? 5.754 -10.102 4.246 1 98.94 161 TYR A C 1
ATOM 1296 O O . TYR A 1 161 ? 5.422 -9.5 3.223 1 98.94 161 TYR A O 1
ATOM 1304 N N . ALA A 1 162 ? 7.012 -10.281 4.641 1 98.94 162 ALA A N 1
ATOM 1305 C CA . ALA A 1 162 ? 8.062 -9.719 3.801 1 98.94 162 ALA A CA 1
ATOM 1306 C C . ALA A 1 162 ? 9.312 -10.602 3.83 1 98.94 162 ALA A C 1
ATOM 1308 O O . ALA A 1 162 ? 9.523 -11.359 4.777 1 98.94 162 ALA A O 1
ATOM 1309 N N . LEU A 1 163 ? 10.062 -10.531 2.834 1 98.88 163 LEU A N 1
ATOM 1310 C CA . LEU A 1 163 ? 11.344 -11.203 2.633 1 98.88 163 LEU A CA 1
ATOM 1311 C C . LEU A 1 163 ? 12.383 -10.227 2.094 1 98.88 163 LEU A C 1
ATOM 1313 O O . LEU A 1 163 ? 12.156 -9.562 1.08 1 98.88 163 LEU A O 1
ATOM 1317 N N . LEU A 1 164 ? 13.484 -10.086 2.775 1 98.62 164 LEU A N 1
ATOM 1318 C CA . LEU A 1 164 ? 14.562 -9.203 2.344 1 98.62 164 LEU A CA 1
ATOM 1319 C C . LEU A 1 164 ? 15.617 -9.984 1.569 1 98.62 164 LEU A C 1
ATOM 1321 O O . LEU A 1 164 ? 15.93 -11.125 1.907 1 98.62 164 LEU A O 1
ATOM 1325 N N . ARG A 1 165 ? 16.125 -9.227 0.574 1 96.12 165 ARG A N 1
ATOM 1326 C CA . ARG A 1 165 ? 17.219 -9.812 -0.191 1 96.12 165 ARG A CA 1
ATOM 1327 C C . ARG A 1 165 ? 18.406 -10.141 0.713 1 96.12 165 ARG A C 1
ATOM 1329 O O . ARG A 1 165 ? 18.781 -9.336 1.565 1 96.12 165 ARG A O 1
ATOM 1336 N N . GLU A 1 166 ? 18.969 -11.32 0.765 1 83.06 166 GLU A N 1
ATOM 1337 C CA . GLU A 1 166 ? 20.125 -11.75 1.548 1 83.06 166 GLU A CA 1
ATOM 1338 C C . GLU A 1 166 ? 21.391 -10.992 1.131 1 83.06 166 GLU A C 1
ATOM 1340 O O . GLU A 1 166 ? 21.516 -10.594 -0.027 1 83.06 166 GLU A O 1
ATOM 1345 N N . MET B 1 1 ? -5.938 27.062 16.188 1 93.56 1 MET B N 1
ATOM 1346 C CA . MET B 1 1 ? -5.594 26.203 15.07 1 93.56 1 MET B CA 1
ATOM 1347 C C . MET B 1 1 ? -6.848 25.641 14.406 1 93.56 1 MET B C 1
ATOM 1349 O O . MET B 1 1 ? -7.766 25.188 15.086 1 93.56 1 MET B O 1
ATOM 1353 N N . GLU B 1 2 ? -6.926 25.719 13.125 1 97.19 2 GLU B N 1
ATOM 1354 C CA . GLU B 1 2 ? -8.07 25.203 12.367 1 97.19 2 GLU B CA 1
ATOM 1355 C C . GLU B 1 2 ? -7.617 24.516 11.086 1 97.19 2 GLU B C 1
ATOM 1357 O O . GLU B 1 2 ? -6.543 24.812 10.562 1 97.19 2 GLU B O 1
ATOM 1362 N N . LEU B 1 3 ? -8.43 23.578 10.688 1 98.56 3 LEU B N 1
ATOM 1363 C CA . LEU B 1 3 ? -8.242 22.984 9.367 1 98.56 3 LEU B CA 1
ATOM 1364 C C . LEU B 1 3 ? -9.078 23.703 8.32 1 98.56 3 LEU B C 1
ATOM 1366 O O . LEU B 1 3 ? -10.273 23.953 8.531 1 98.56 3 LEU B O 1
ATOM 1370 N N . LYS B 1 4 ? -8.438 24.078 7.258 1 98.31 4 LYS B N 1
ATOM 1371 C CA . LYS B 1 4 ? -9.125 24.812 6.203 1 98.31 4 LYS B CA 1
ATOM 1372 C C . LYS B 1 4 ? -8.781 24.25 4.828 1 98.31 4 LYS B C 1
ATOM 1374 O O . LYS B 1 4 ? -7.75 23.594 4.656 1 98.31 4 LYS B O 1
ATOM 1379 N N . GLU B 1 5 ? -9.703 24.594 3.875 1 97.88 5 GLU B N 1
ATOM 1380 C CA . GLU B 1 5 ? -9.391 24.266 2.486 1 97.88 5 GLU B CA 1
ATOM 1381 C C . GLU B 1 5 ? -8.18 25.062 1.994 1 97.88 5 GLU B C 1
ATOM 1383 O O . GLU B 1 5 ? -8.039 26.25 2.32 1 97.88 5 GLU B O 1
ATOM 1388 N N . TRP B 1 6 ? -7.352 24.391 1.196 1 98.38 6 TRP B N 1
ATOM 1389 C CA . TRP B 1 6 ? -6.234 25.094 0.578 1 98.38 6 TRP B CA 1
ATOM 1390 C C . TRP B 1 6 ? -6.734 26.156 -0.401 1 98.38 6 TRP B C 1
ATOM 1392 O O . TRP B 1 6 ? -7.707 25.922 -1.128 1 98.38 6 TRP B O 1
ATOM 1402 N N . SER B 1 7 ? -6.098 27.25 -0.41 1 97.38 7 SER B N 1
ATOM 1403 C CA . SER B 1 7 ? -6.348 28.328 -1.362 1 97.38 7 SER B CA 1
ATOM 1404 C C . SER B 1 7 ? -5.047 28.969 -1.818 1 97.38 7 SER B C 1
ATOM 1406 O O . SER B 1 7 ? -4.023 28.859 -1.139 1 97.38 7 SER B O 1
ATOM 1408 N N . LEU B 1 8 ? -5.137 29.594 -2.973 1 98.12 8 LEU B N 1
ATOM 1409 C CA . LEU B 1 8 ? -3.938 30.234 -3.504 1 98.12 8 LEU B CA 1
ATOM 1410 C C . LEU B 1 8 ? -3.463 31.359 -2.58 1 98.12 8 LEU B C 1
ATOM 1412 O O . LEU B 1 8 ? -2.314 31.797 -2.676 1 98.12 8 LEU B O 1
ATOM 1416 N N . ASP B 1 9 ? -4.273 31.781 -1.658 1 98.19 9 ASP B N 1
ATOM 1417 C CA .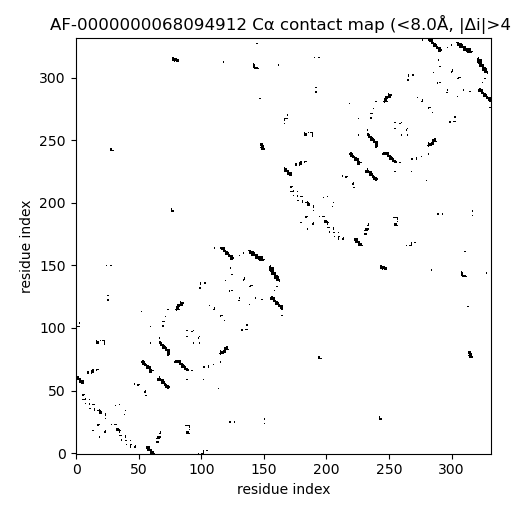 ASP B 1 9 ? -3.891 32.781 -0.672 1 98.19 9 ASP B CA 1
ATOM 1418 C C . ASP B 1 9 ? -2.801 32.25 0.256 1 98.19 9 ASP B C 1
ATOM 1420 O O . ASP B 1 9 ? -2.115 33.031 0.923 1 98.19 9 ASP B O 1
ATOM 1424 N N . TYR B 1 10 ? -2.609 30.953 0.31 1 98.69 10 TYR B N 1
ATOM 1425 C CA . TYR B 1 10 ? -1.686 30.344 1.26 1 98.69 10 TYR B CA 1
ATOM 1426 C C . TYR B 1 10 ? -0.36 30.016 0.589 1 98.69 10 TYR B C 1
ATOM 1428 O O . TYR B 1 10 ? 0.501 29.359 1.191 1 98.69 10 TYR B O 1
ATOM 1436 N N . VAL B 1 11 ? -0.2 30.406 -0.661 1 98.75 11 VAL B N 1
ATOM 1437 C CA . VAL B 1 11 ? 0.968 29.984 -1.43 1 98.75 11 VAL B CA 1
ATOM 1438 C C . VAL B 1 11 ? 2.244 30.391 -0.689 1 98.75 11 VAL B C 1
ATOM 1440 O O . VAL B 1 11 ? 3.139 29.562 -0.494 1 98.75 11 VAL B O 1
ATOM 1443 N N . HIS B 1 12 ? 2.314 31.641 -0.254 1 98.62 12 HIS B N 1
ATOM 1444 C CA . HIS B 1 12 ? 3.525 32.125 0.395 1 98.62 12 HIS B CA 1
ATOM 1445 C C . HIS B 1 12 ? 3.762 31.422 1.727 1 98.62 12 HIS B C 1
ATOM 1447 O O . HIS B 1 12 ? 4.895 31.062 2.051 1 98.62 12 HIS B O 1
ATOM 1453 N N . ASP B 1 13 ? 2.736 31.219 2.525 1 98.69 13 ASP B N 1
ATOM 1454 C CA . ASP B 1 13 ? 2.842 30.484 3.775 1 98.69 13 ASP B CA 1
ATOM 1455 C C . ASP B 1 13 ? 3.361 29.062 3.525 1 98.69 13 ASP B C 1
ATOM 1457 O O . ASP B 1 13 ? 4.242 28.578 4.242 1 98.69 13 ASP B O 1
ATOM 1461 N N . LEU B 1 14 ? 2.756 28.453 2.512 1 98.81 14 LEU B N 1
ATOM 1462 C CA . LEU B 1 14 ? 3.107 27.062 2.178 1 98.81 14 LEU B CA 1
ATOM 1463 C C . LEU B 1 14 ? 4.586 26.953 1.819 1 98.81 14 LEU B C 1
ATOM 1465 O O . LEU B 1 14 ? 5.301 26.125 2.377 1 98.81 14 LEU B O 1
ATOM 1469 N N . VAL B 1 15 ? 5.027 27.828 0.959 1 98.81 15 VAL B N 1
ATOM 1470 C CA . VAL B 1 15 ? 6.43 27.797 0.558 1 98.81 15 VAL B CA 1
ATOM 1471 C C . VAL B 1 15 ? 7.32 28.031 1.775 1 98.81 15 VAL B C 1
ATOM 1473 O O . VAL B 1 15 ? 8.297 27.312 1.985 1 98.81 15 VAL B O 1
ATOM 1476 N N . ARG B 1 16 ? 6.977 28.984 2.557 1 98.62 16 ARG B N 1
ATOM 1477 C CA . ARG B 1 16 ? 7.77 29.375 3.719 1 98.62 16 ARG B CA 1
ATOM 1478 C C . ARG B 1 16 ? 7.977 28.188 4.656 1 98.62 16 ARG B C 1
ATOM 1480 O O . ARG B 1 16 ? 9.102 27.906 5.078 1 98.62 16 ARG B O 1
ATOM 1487 N N . HIS B 1 17 ? 6.977 27.469 4.941 1 98.69 17 HIS B N 1
ATOM 1488 C CA . HIS B 1 17 ? 7.039 26.422 5.961 1 98.69 17 HIS B CA 1
ATOM 1489 C C . HIS B 1 17 ? 7.484 25.094 5.363 1 98.69 17 HIS B C 1
ATOM 1491 O O . HIS B 1 17 ? 8.195 24.328 6.012 1 98.69 17 HIS B O 1
ATOM 1497 N N . ALA B 1 18 ? 7.062 24.797 4.137 1 98.69 18 ALA B N 1
ATOM 1498 C CA . ALA B 1 18 ? 7.348 23.516 3.518 1 98.69 18 ALA B CA 1
ATOM 1499 C C . ALA B 1 18 ? 8.789 23.453 3.025 1 98.69 18 ALA B C 1
ATOM 1501 O O . ALA B 1 18 ? 9.383 22.359 2.957 1 98.69 18 ALA B O 1
ATOM 1502 N N . ASN B 1 19 ? 9.336 24.594 2.645 1 98.69 19 ASN B N 1
ATOM 1503 C CA . ASN B 1 19 ? 10.711 24.594 2.158 1 98.69 19 ASN B CA 1
ATOM 1504 C C . 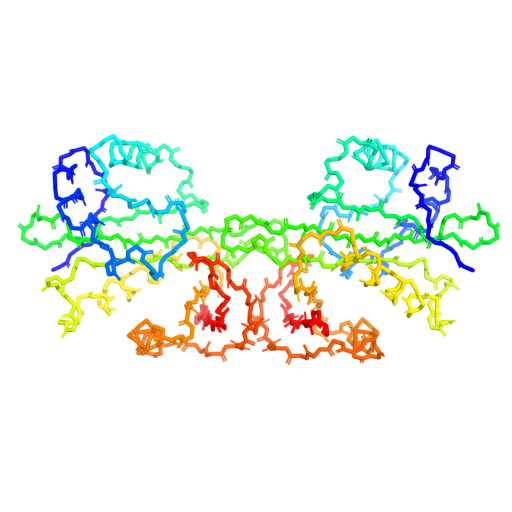ASN B 1 19 ? 11.711 24.375 3.295 1 98.69 19 ASN B C 1
ATOM 1506 O O . ASN B 1 19 ? 12.477 25.281 3.631 1 98.69 19 ASN B O 1
ATOM 1510 N N . ASN B 1 20 ? 11.703 23.266 3.811 1 98.56 20 ASN B N 1
ATOM 1511 C CA . ASN B 1 20 ? 12.453 22.859 4.996 1 98.56 20 ASN B CA 1
ATOM 1512 C C . ASN B 1 20 ? 12.906 21.406 4.902 1 98.56 20 ASN B C 1
ATOM 1514 O O . ASN B 1 20 ? 12.086 20.5 4.867 1 98.56 20 ASN B O 1
ATOM 1518 N N . GLN B 1 21 ? 14.18 21.219 4.883 1 97.88 21 GLN B N 1
ATOM 1519 C CA . GLN B 1 21 ? 14.75 19.891 4.699 1 97.88 21 GLN B CA 1
ATOM 1520 C C . GLN B 1 21 ? 14.367 18.969 5.855 1 97.88 21 GLN B C 1
ATOM 1522 O O . GLN B 1 21 ? 14.211 17.766 5.668 1 97.88 21 GLN B O 1
ATOM 1527 N N . ASN B 1 22 ? 14.234 19.5 7.039 1 97.5 22 ASN B N 1
ATOM 1528 C CA . ASN B 1 22 ? 13.875 18.688 8.203 1 97.5 22 ASN B CA 1
ATOM 1529 C C . ASN B 1 22 ? 12.477 18.109 8.062 1 97.5 22 ASN B C 1
ATOM 1531 O O . ASN B 1 22 ? 12.172 17.062 8.648 1 97.5 22 ASN B O 1
ATOM 1535 N N . ILE B 1 23 ? 11.664 18.719 7.301 1 98.19 23 ILE B N 1
ATOM 1536 C CA . ILE B 1 23 ? 10.328 18.203 7.02 1 98.19 23 ILE B CA 1
ATOM 1537 C C . ILE B 1 23 ? 10.383 17.203 5.875 1 98.19 23 ILE B C 1
ATOM 1539 O O . ILE B 1 23 ? 9.93 16.062 6.016 1 98.19 23 ILE B O 1
ATOM 1543 N N . ALA B 1 24 ? 11.039 17.609 4.773 1 98.19 24 ALA B N 1
ATOM 1544 C CA . ALA B 1 24 ? 11.062 16.828 3.547 1 98.19 24 ALA B CA 1
ATOM 1545 C C . ALA B 1 24 ? 11.703 15.461 3.785 1 98.19 24 ALA B C 1
ATOM 1547 O O . ALA B 1 24 ? 11.289 14.461 3.193 1 98.19 24 ALA B O 1
ATOM 1548 N N . ARG B 1 25 ? 12.633 15.328 4.656 1 97 25 ARG B N 1
ATOM 1549 C CA . ARG B 1 25 ? 13.391 14.102 4.848 1 97 25 ARG B CA 1
ATOM 1550 C C . ARG B 1 25 ? 12.531 13.023 5.508 1 97 25 ARG B C 1
ATOM 1552 O O . ARG B 1 25 ? 12.906 11.852 5.527 1 97 25 ARG B O 1
ATOM 1559 N N . ASN B 1 26 ? 11.398 13.414 6.074 1 97 26 ASN B N 1
ATOM 1560 C CA . ASN B 1 26 ? 10.523 12.453 6.75 1 97 26 ASN B CA 1
ATOM 1561 C C . ASN B 1 26 ? 9.242 12.203 5.961 1 97 26 ASN B C 1
ATOM 1563 O O . ASN B 1 26 ? 8.312 11.57 6.465 1 97 26 ASN B O 1
ATOM 1567 N N . LEU B 1 27 ? 9.195 12.695 4.742 1 97.88 27 LEU B N 1
ATOM 1568 C CA . LEU B 1 27 ? 8.039 12.516 3.871 1 97.88 27 LEU B CA 1
ATOM 1569 C C . LEU B 1 27 ? 8.422 11.789 2.588 1 97.88 27 LEU B C 1
ATOM 1571 O O . LEU B 1 27 ? 9.602 11.508 2.363 1 97.88 27 LEU B O 1
ATOM 1575 N N . ARG B 1 28 ? 7.438 11.43 1.773 1 98 28 ARG B N 1
ATOM 1576 C CA . ARG B 1 28 ? 7.684 10.828 0.469 1 98 28 ARG B CA 1
ATOM 1577 C C . ARG B 1 28 ? 8.383 11.805 -0.467 1 98 28 ARG B C 1
ATOM 1579 O O . ARG B 1 28 ? 8.383 13.016 -0.222 1 98 28 ARG B O 1
ATOM 1586 N N . ASN B 1 29 ? 8.938 11.266 -1.534 1 97.88 29 ASN B N 1
ATOM 1587 C CA . ASN B 1 29 ? 9.711 12.102 -2.443 1 97.88 29 ASN B CA 1
ATOM 1588 C C . ASN B 1 29 ? 8.812 13.055 -3.232 1 97.88 29 ASN B C 1
ATOM 1590 O O . ASN B 1 29 ? 9.273 14.086 -3.727 1 97.88 29 ASN B O 1
ATOM 1594 N N . ILE B 1 30 ? 7.539 12.727 -3.346 1 96.62 30 ILE B N 1
ATOM 1595 C CA . ILE B 1 30 ? 6.598 13.594 -4.055 1 96.62 30 ILE B CA 1
ATOM 1596 C C . ILE B 1 30 ? 6.52 14.945 -3.355 1 96.62 30 ILE B C 1
ATOM 1598 O O . ILE B 1 30 ? 6.074 15.93 -3.949 1 96.62 30 ILE B O 1
ATOM 1602 N N . PHE B 1 31 ? 6.84 15.055 -2.053 1 98.06 31 PHE B N 1
ATOM 1603 C CA . PHE B 1 31 ? 7.059 16.312 -1.342 1 98.06 31 PHE B CA 1
ATOM 1604 C C . PHE B 1 31 ? 8.453 16.859 -1.626 1 98.06 31 PHE B C 1
ATOM 1606 O O . PHE B 1 31 ? 9.438 16.375 -1.062 1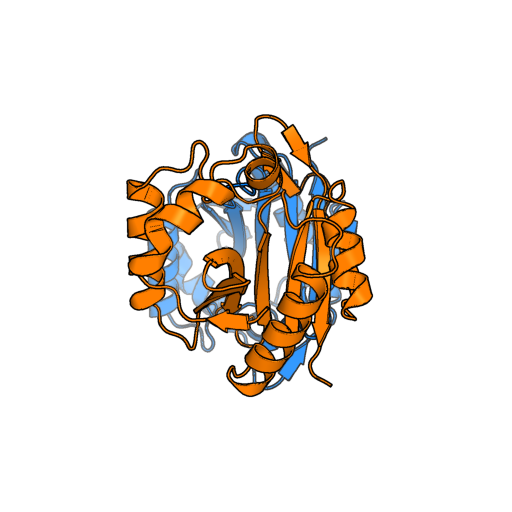 98.06 31 PHE B O 1
ATOM 1613 N N . PRO B 1 32 ? 8.492 17.844 -2.395 1 97.44 32 PRO B N 1
ATOM 1614 C CA . PRO B 1 32 ? 9.805 18.234 -2.928 1 97.44 32 PRO B CA 1
ATOM 1615 C C . PRO B 1 32 ? 10.625 19.062 -1.944 1 97.44 32 PRO B C 1
ATOM 1617 O O . PRO B 1 32 ? 10.062 19.656 -1.021 1 97.44 32 PRO B O 1
ATOM 1620 N N . TYR B 1 33 ? 11.914 19.047 -2.227 1 97.88 33 TYR B N 1
ATOM 1621 C CA . TYR B 1 33 ? 12.867 19.984 -1.626 1 97.88 33 TYR B CA 1
ATOM 1622 C C . TYR B 1 33 ? 13.945 20.375 -2.621 1 97.88 33 TYR B C 1
ATOM 1624 O O . TYR B 1 33 ? 14.625 19.516 -3.184 1 97.88 33 TYR B O 1
ATOM 1632 N N . PRO B 1 34 ? 14.273 21.672 -2.73 1 98.31 34 PRO B N 1
ATOM 1633 C CA . PRO B 1 34 ? 13.555 22.812 -2.17 1 98.31 34 PRO B CA 1
ATOM 1634 C C . PRO B 1 34 ? 12.094 22.875 -2.627 1 98.31 34 PRO B C 1
ATOM 1636 O O . PRO B 1 34 ? 11.75 22.328 -3.676 1 98.31 34 PRO B O 1
ATOM 1639 N N . TYR B 1 35 ? 11.289 23.422 -1.813 1 98.81 35 TYR B N 1
ATOM 1640 C CA . TYR B 1 35 ? 9.875 23.625 -2.121 1 98.81 35 TYR B CA 1
ATOM 1641 C C . TYR B 1 35 ? 9.641 25 -2.723 1 98.81 35 TYR B C 1
ATOM 1643 O O . TYR B 1 35 ? 9.758 26.016 -2.027 1 98.81 35 TYR B O 1
ATOM 1651 N N . THR B 1 36 ? 9.164 25.016 -3.969 1 98.69 36 THR B N 1
ATOM 1652 C CA . THR B 1 36 ? 9.086 26.281 -4.703 1 98.69 36 THR B CA 1
ATOM 1653 C C . THR B 1 36 ? 7.648 26.781 -4.766 1 98.69 36 THR B C 1
ATOM 1655 O O . THR B 1 36 ? 6.719 26.062 -4.391 1 98.69 36 THR B O 1
ATOM 1658 N N . GLU B 1 37 ? 7.566 28 -5.219 1 98.69 37 GLU B N 1
ATOM 1659 C CA . GLU B 1 37 ? 6.234 28.562 -5.441 1 98.69 37 GLU B CA 1
ATOM 1660 C C . GLU B 1 37 ? 5.461 27.75 -6.477 1 98.69 37 GLU B C 1
ATOM 1662 O O . GLU B 1 37 ? 4.25 27.562 -6.348 1 98.69 37 GLU B O 1
ATOM 1667 N N . GLU B 1 38 ? 6.145 27.328 -7.496 1 98.56 38 GLU B N 1
ATOM 1668 C CA . GLU B 1 38 ? 5.512 26.484 -8.508 1 98.56 38 GLU B CA 1
ATOM 1669 C C . GLU B 1 38 ? 4.973 25.203 -7.887 1 98.56 38 GLU B C 1
ATOM 1671 O O . GLU B 1 38 ? 3.875 24.75 -8.234 1 98.56 38 GLU B O 1
ATOM 1676 N N . ASP B 1 39 ? 5.754 24.578 -7.035 1 98.62 39 ASP B N 1
ATOM 1677 C CA . ASP B 1 39 ? 5.293 23.406 -6.309 1 98.62 39 ASP B CA 1
ATOM 1678 C C . ASP B 1 39 ? 4.016 23.703 -5.527 1 98.62 39 ASP B C 1
ATOM 1680 O O . ASP B 1 39 ? 3.066 22.906 -5.559 1 98.62 39 ASP B O 1
ATOM 1684 N N . ALA B 1 40 ? 4.062 24.797 -4.828 1 98.75 40 ALA B N 1
ATOM 1685 C CA . ALA B 1 40 ? 2.936 25.203 -3.988 1 98.75 40 ALA B CA 1
ATOM 1686 C C . ALA B 1 40 ? 1.671 25.391 -4.82 1 98.75 40 ALA B C 1
ATOM 1688 O O . ALA B 1 40 ? 0.606 24.875 -4.469 1 98.75 40 ALA B O 1
ATOM 1689 N N . VAL B 1 41 ? 1.808 26.109 -5.883 1 98.75 41 VAL B N 1
ATOM 1690 C CA . VAL B 1 41 ? 0.664 26.375 -6.746 1 98.75 41 VAL B CA 1
ATOM 1691 C C . VAL B 1 41 ? 0.114 25.062 -7.301 1 98.75 41 VAL B C 1
ATOM 1693 O O . VAL B 1 41 ? -1.097 24.828 -7.273 1 98.75 41 VAL B O 1
ATOM 1696 N N . ARG B 1 42 ? 0.954 24.266 -7.781 1 98.12 42 ARG B N 1
ATOM 1697 C CA . ARG B 1 42 ? 0.545 22.969 -8.328 1 98.12 42 ARG B CA 1
ATOM 1698 C C . ARG B 1 42 ? -0.192 22.141 -7.277 1 98.12 42 ARG B C 1
ATOM 1700 O O . ARG B 1 42 ? -1.225 21.531 -7.574 1 98.12 42 ARG B O 1
ATOM 1707 N N . PHE B 1 43 ? 0.36 22.109 -6.141 1 98.5 43 PHE B N 1
ATOM 1708 C CA . PHE B 1 43 ? -0.25 21.328 -5.07 1 98.5 43 PHE B CA 1
ATOM 1709 C C . PHE B 1 43 ? -1.636 21.859 -4.73 1 98.5 43 PHE B C 1
ATOM 1711 O O . PHE B 1 43 ? -2.59 21.094 -4.605 1 98.5 43 PHE B O 1
ATOM 1718 N N . ILE B 1 44 ? -1.693 23.125 -4.562 1 98.56 44 ILE B N 1
ATOM 1719 C CA . ILE B 1 44 ? -2.953 23.75 -4.164 1 98.56 44 ILE B CA 1
ATOM 1720 C C . ILE B 1 44 ? -3.998 23.547 -5.258 1 98.56 44 ILE B C 1
ATOM 1722 O O . ILE B 1 44 ? -5.152 23.219 -4.965 1 98.56 44 ILE B O 1
ATOM 1726 N N . GLU B 1 45 ? -3.648 23.688 -6.469 1 97.5 45 GLU B N 1
ATOM 1727 C CA . GLU B 1 45 ? -4.57 23.422 -7.57 1 97.5 45 GLU B CA 1
ATOM 1728 C C . GLU B 1 45 ? -5.012 21.953 -7.586 1 97.5 45 GLU B C 1
ATOM 1730 O O . GLU B 1 45 ? -6.176 21.656 -7.863 1 97.5 45 GLU B O 1
ATOM 1735 N N . PHE B 1 46 ? -4.086 21.141 -7.363 1 96.38 46 PHE B N 1
ATOM 1736 C CA . PHE B 1 46 ? -4.406 19.734 -7.234 1 96.38 46 PHE B CA 1
ATOM 1737 C C . PHE B 1 46 ? -5.457 19.5 -6.152 1 96.38 46 PHE B C 1
ATOM 1739 O O . PHE B 1 46 ? -6.441 18.797 -6.375 1 96.38 46 PHE B O 1
ATOM 1746 N N . CYS B 1 47 ? -5.277 20.125 -5.008 1 96.69 47 CYS B N 1
ATOM 1747 C CA . CYS B 1 47 ? -6.199 19.984 -3.887 1 96.69 47 CYS B CA 1
ATOM 1748 C C . CYS B 1 47 ? -7.59 20.484 -4.258 1 96.69 47 CYS B C 1
ATOM 1750 O O . CYS B 1 47 ? -8.594 19.953 -3.775 1 96.69 47 CYS B O 1
ATOM 1752 N N . GLN B 1 48 ? -7.617 21.406 -5.074 1 95.25 48 GLN B N 1
ATOM 1753 C CA . GLN B 1 48 ? -8.875 22.062 -5.414 1 95.25 48 GLN B CA 1
ATOM 1754 C C . GLN B 1 48 ? -9.641 21.25 -6.461 1 95.25 48 GLN B C 1
ATOM 1756 O O . GLN B 1 48 ? -10.836 21.484 -6.676 1 95.25 48 GLN B O 1
ATOM 1761 N N . THR B 1 49 ? -9.031 20.266 -7.074 1 93.44 49 THR B N 1
ATOM 1762 C CA . THR B 1 49 ? -9.672 19.531 -8.164 1 93.44 49 THR B CA 1
ATOM 1763 C C . THR B 1 49 ? -9.844 18.062 -7.789 1 93.44 49 THR B C 1
ATOM 1765 O O . THR B 1 49 ? -10.305 17.266 -8.602 1 93.44 49 THR B O 1
ATOM 1768 N N . GLN B 1 50 ? -9.562 17.797 -6.645 1 90.31 50 GLN B N 1
ATOM 1769 C CA . GLN B 1 50 ? -9.602 16.406 -6.219 1 90.31 50 GLN B CA 1
ATOM 1770 C C . GLN B 1 50 ? -11.031 15.945 -5.965 1 90.31 50 GLN B C 1
ATOM 1772 O O . GLN B 1 50 ? -11.898 16.75 -5.621 1 90.31 50 GLN B O 1
ATOM 1777 N N . ASP B 1 51 ? -11.258 14.648 -6.246 1 92.19 51 ASP B N 1
ATOM 1778 C CA . ASP B 1 51 ? -12.469 14 -5.746 1 92.19 51 ASP B CA 1
ATOM 1779 C C . ASP B 1 51 ? -12.414 13.852 -4.227 1 92.19 51 ASP B C 1
ATOM 1781 O O . ASP B 1 51 ? -11.688 13 -3.701 1 92.19 51 ASP B O 1
ATOM 1785 N N . LEU B 1 52 ? -13.18 14.602 -3.529 1 89.31 52 LEU B N 1
ATOM 1786 C CA . LEU B 1 52 ? -13.109 14.719 -2.076 1 89.31 52 LEU B CA 1
ATOM 1787 C C . LEU B 1 52 ? -13.555 13.422 -1.406 1 89.31 52 LEU B C 1
ATOM 1789 O O . LEU B 1 52 ? -13.32 13.227 -0.213 1 89.31 52 LEU B O 1
ATOM 1793 N N . GLN B 1 53 ? -14.141 12.531 -2.178 1 89.25 53 GLN B N 1
ATOM 1794 C CA . GLN B 1 53 ? -14.5 11.227 -1.634 1 89.25 53 GLN B CA 1
ATOM 1795 C C . GLN B 1 53 ? -13.297 10.281 -1.637 1 89.25 53 GLN B C 1
ATOM 1797 O O . GLN B 1 53 ? -13.328 9.234 -0.988 1 89.25 53 GLN B O 1
ATOM 1802 N N . LYS B 1 54 ? -12.281 10.641 -2.326 1 93.44 54 LYS B N 1
ATOM 1803 C CA . LYS B 1 54 ? -11.117 9.781 -2.475 1 93.44 54 LYS B CA 1
ATOM 1804 C C . LYS B 1 54 ? -9.898 10.391 -1.779 1 93.44 54 LYS B C 1
ATOM 1806 O O . LYS B 1 54 ? -9.039 9.656 -1.279 1 93.44 54 LYS B O 1
ATOM 1811 N N . THR B 1 55 ? -9.836 11.633 -1.935 1 96.06 55 THR B N 1
ATOM 1812 C CA . THR B 1 55 ? -8.711 12.352 -1.337 1 96.06 55 THR B CA 1
ATOM 1813 C C . THR B 1 55 ? -9.172 13.68 -0.744 1 96.06 55 THR B C 1
ATOM 1815 O O . THR B 1 55 ? -9.961 14.398 -1.36 1 96.06 55 THR B O 1
ATOM 1818 N N . ARG B 1 56 ? -8.711 13.922 0.466 1 96.31 56 ARG B N 1
ATOM 1819 C CA . ARG B 1 56 ? -8.977 15.203 1.123 1 96.31 56 ARG B CA 1
ATOM 1820 C C . ARG B 1 56 ? -7.715 15.758 1.771 1 96.31 56 ARG B C 1
ATOM 1822 O O . ARG B 1 56 ? -7.145 15.133 2.672 1 96.31 56 ARG B O 1
ATOM 1829 N N . ASN B 1 57 ? -7.297 16.875 1.285 1 98.12 57 ASN B N 1
ATOM 1830 C CA . ASN B 1 57 ? -6.152 17.594 1.841 1 98.12 57 ASN B CA 1
ATOM 1831 C C . ASN B 1 57 ? -6.566 18.938 2.422 1 98.12 57 ASN B C 1
ATOM 1833 O O . ASN B 1 57 ? -7.25 19.719 1.76 1 98.12 57 ASN B O 1
ATOM 1837 N N . LEU B 1 58 ? -6.133 19.234 3.637 1 98.62 58 LEU B N 1
ATOM 1838 C CA . LEU B 1 58 ? -6.488 20.469 4.316 1 98.62 58 LEU B CA 1
ATOM 1839 C C . LEU B 1 58 ? -5.242 21.188 4.836 1 98.62 58 LEU B C 1
ATOM 1841 O O . LEU B 1 58 ? -4.242 20.531 5.148 1 98.62 58 LEU B O 1
ATOM 1845 N N . ALA B 1 59 ? -5.34 22.469 4.895 1 98.88 59 ALA B N 1
ATOM 1846 C CA . ALA B 1 59 ? -4.301 23.297 5.508 1 98.88 59 ALA B CA 1
ATOM 1847 C C . ALA B 1 59 ? -4.5 23.406 7.016 1 98.88 59 ALA B C 1
ATOM 1849 O O . ALA B 1 59 ? -5.633 23.531 7.488 1 98.88 59 ALA B O 1
ATOM 1850 N N . ILE B 1 60 ? -3.414 23.297 7.715 1 98.94 60 ILE B N 1
ATOM 1851 C CA . ILE B 1 60 ? -3.402 23.656 9.133 1 98.94 60 ILE B CA 1
ATOM 1852 C C . ILE B 1 60 ? -3.133 25.156 9.273 1 98.94 60 ILE B C 1
ATOM 1854 O O . ILE B 1 60 ? -2.045 25.625 8.945 1 98.94 60 ILE B O 1
ATOM 1858 N N . VAL B 1 61 ? -4.113 25.875 9.859 1 98.81 61 VAL B N 1
ATOM 1859 C CA . VAL B 1 61 ? -4.039 27.328 9.867 1 98.81 61 VAL B CA 1
ATOM 1860 C C . VAL B 1 61 ? -3.996 27.844 11.305 1 98.81 61 VAL B C 1
ATOM 1862 O O . VAL B 1 61 ? -4.809 27.438 12.141 1 98.81 61 VAL B O 1
ATOM 1865 N N . ILE B 1 62 ? -3.012 28.609 11.602 1 98.5 62 ILE B N 1
ATOM 1866 C CA . ILE B 1 62 ? -2.875 29.328 12.867 1 98.5 62 ILE B CA 1
ATOM 1867 C C . ILE B 1 62 ? -2.756 30.828 12.602 1 98.5 62 ILE B C 1
ATOM 1869 O O . ILE B 1 62 ? -1.898 31.266 11.828 1 98.5 62 ILE B O 1
ATOM 1873 N N . ASP B 1 63 ? -3.613 31.609 13.211 1 96.75 63 ASP B N 1
ATOM 1874 C CA . ASP B 1 63 ? -3.615 33.062 13.078 1 96.75 63 ASP B CA 1
ATOM 1875 C C . ASP B 1 63 ? -3.629 33.5 11.609 1 96.75 63 ASP B C 1
ATOM 1877 O O . ASP B 1 63 ? -2.852 34.344 11.203 1 96.75 63 ASP B O 1
ATOM 1881 N N . GLY B 1 64 ? -4.324 32.781 10.836 1 97.06 64 GLY B N 1
ATOM 1882 C CA . GLY B 1 64 ? -4.555 33.125 9.438 1 97.06 64 GLY B CA 1
ATOM 1883 C C . GLY B 1 64 ? -3.451 32.625 8.516 1 97.06 64 GLY B C 1
ATOM 1884 O O . GLY B 1 64 ? -3.518 32.844 7.301 1 97.06 64 GLY B O 1
ATOM 1885 N N . GLN B 1 65 ? -2.48 31.953 9.078 1 98.19 65 GLN B N 1
ATOM 1886 C CA . GLN B 1 65 ? -1.364 31.438 8.281 1 98.19 65 GLN B CA 1
ATOM 1887 C C . GLN B 1 65 ? -1.409 29.922 8.172 1 98.19 65 GLN B C 1
ATOM 1889 O O . GLN B 1 65 ? -1.608 29.234 9.164 1 98.19 65 GLN B O 1
ATOM 1894 N N . ALA B 1 66 ? -1.262 29.469 6.914 1 98.81 66 ALA B N 1
ATOM 1895 C CA . ALA B 1 66 ? -1.107 28.016 6.746 1 98.81 66 ALA B CA 1
ATOM 1896 C C . ALA B 1 66 ? 0.286 27.562 7.168 1 98.81 66 ALA B C 1
ATOM 1898 O O . ALA B 1 66 ? 1.281 27.922 6.527 1 98.81 66 ALA B O 1
ATOM 1899 N N . VAL B 1 67 ? 0.339 26.75 8.172 1 98.88 67 VAL B N 1
ATOM 1900 C CA . VAL B 1 67 ? 1.639 26.422 8.758 1 98.88 67 VAL B CA 1
ATOM 1901 C C . VAL B 1 67 ? 1.916 24.938 8.609 1 98.88 67 VAL B C 1
ATOM 1903 O O . VAL B 1 67 ? 2.941 24.438 9.086 1 98.88 67 VAL B O 1
ATOM 1906 N N . GLY B 1 68 ? 0.993 24.156 7.949 1 98.88 68 GLY B N 1
ATOM 1907 C CA . GLY B 1 68 ? 1.11 22.719 7.734 1 98.88 68 GLY B CA 1
ATOM 1908 C C . GLY B 1 68 ? -0.004 22.156 6.875 1 98.88 68 GLY B C 1
ATOM 1909 O O . GLY B 1 68 ? -0.852 22.906 6.375 1 98.88 68 GLY B O 1
ATOM 1910 N N . GLY B 1 69 ? 0.068 20.922 6.609 1 98.81 69 GLY B N 1
ATOM 1911 C CA . GLY B 1 69 ? -0.922 20.203 5.832 1 98.81 69 GLY B CA 1
ATOM 1912 C C . GLY B 1 69 ? -1.25 18.844 6.406 1 98.81 69 GLY B C 1
ATOM 1913 O O . GLY B 1 69 ? -0.421 18.234 7.086 1 98.81 69 GLY B O 1
ATOM 1914 N N . ILE B 1 70 ? -2.422 18.406 6.152 1 98.81 70 ILE B N 1
ATOM 1915 C CA . ILE B 1 70 ? -2.898 17.094 6.578 1 98.81 70 ILE B CA 1
ATOM 1916 C C . ILE B 1 70 ? -3.941 16.578 5.59 1 98.81 70 ILE B C 1
ATOM 1918 O O . ILE B 1 70 ? -4.719 17.359 5.035 1 98.81 70 ILE B O 1
ATOM 1922 N N . GLY B 1 71 ? -3.914 15.297 5.34 1 98.31 71 GLY B N 1
ATOM 1923 C CA . GLY B 1 71 ? -4.879 14.766 4.391 1 98.31 71 GLY B CA 1
ATOM 1924 C C . GLY B 1 71 ? -5.008 13.25 4.453 1 98.31 71 GLY B C 1
ATOM 1925 O O . GLY B 1 71 ? -4.254 12.586 5.164 1 98.31 71 GLY B O 1
ATOM 1926 N N . ILE B 1 72 ? -6.027 12.766 3.773 1 98.44 72 ILE B N 1
ATOM 1927 C CA . ILE B 1 72 ? -6.23 11.32 3.66 1 98.44 72 ILE B CA 1
ATOM 1928 C C . ILE B 1 72 ? -6.418 10.945 2.193 1 98.44 72 ILE B C 1
ATOM 1930 O O . ILE B 1 72 ? -6.855 11.766 1.383 1 98.44 72 ILE B O 1
ATOM 1934 N N . THR B 1 73 ? -6.051 9.812 1.826 1 98.25 73 THR B N 1
ATOM 1935 C CA . THR B 1 73 ? -6.328 9.172 0.543 1 98.25 73 THR B CA 1
ATOM 1936 C C . THR B 1 73 ? -7.012 7.82 0.747 1 98.25 73 THR B C 1
ATOM 1938 O O . THR B 1 73 ? -6.441 6.918 1.366 1 98.25 73 THR B O 1
ATOM 1941 N N . VAL B 1 74 ? -8.172 7.707 0.199 1 98.38 74 VAL B N 1
ATOM 1942 C CA . VAL B 1 74 ? -8.945 6.473 0.326 1 98.38 74 VAL B CA 1
ATOM 1943 C C . VAL B 1 74 ? -8.391 5.418 -0.632 1 98.38 74 VAL B C 1
ATOM 1945 O O . VAL B 1 74 ? -8.078 5.723 -1.784 1 98.38 74 VAL B O 1
ATOM 1948 N N . GLY B 1 75 ? -8.281 4.191 -0.108 1 98.19 75 GLY B N 1
ATOM 1949 C CA . GLY B 1 75 ? -7.785 3.1 -0.935 1 98.19 75 GLY B CA 1
ATOM 1950 C C . GLY B 1 75 ? -8.773 2.67 -2.004 1 98.19 75 GLY B C 1
ATOM 1951 O O . GLY B 1 75 ? -9.93 3.086 -1.991 1 98.19 75 GLY B O 1
ATOM 1952 N N . SER B 1 76 ? -8.266 1.857 -2.947 1 97.31 76 SER B N 1
ATOM 1953 C CA . SER B 1 76 ? -9.094 1.322 -4.023 1 97.31 76 SER B CA 1
ATOM 1954 C C . SER B 1 76 ? -9.289 -0.183 -3.877 1 97.31 76 SER B C 1
ATOM 1956 O O . SER B 1 76 ? -8.648 -0.816 -3.031 1 97.31 76 SER B O 1
ATOM 1958 N N . ASP B 1 77 ? -10.211 -0.753 -4.695 1 97.94 77 ASP B N 1
ATOM 1959 C CA . ASP B 1 77 ? -10.43 -2.195 -4.719 1 97.94 77 ASP B CA 1
ATOM 1960 C C . ASP B 1 77 ? -10.812 -2.717 -3.338 1 97.94 77 ASP B C 1
ATOM 1962 O O . ASP B 1 77 ? -11.75 -2.215 -2.719 1 97.94 77 ASP B O 1
ATOM 1966 N N . ILE B 1 78 ? -10.102 -3.654 -2.797 1 98.44 78 ILE B N 1
ATOM 1967 C CA . ILE B 1 78 ? -10.492 -4.254 -1.525 1 98.44 78 ILE B CA 1
ATOM 1968 C C . ILE B 1 78 ? -10.094 -3.33 -0.377 1 98.44 78 ILE B C 1
ATOM 1970 O O . ILE B 1 78 ? -10.422 -3.592 0.782 1 98.44 78 ILE B O 1
ATOM 1974 N N . TYR B 1 79 ? -9.43 -2.266 -0.651 1 98.62 79 TYR B N 1
ATOM 1975 C CA . TYR B 1 79 ? -8.984 -1.331 0.377 1 98.62 79 TYR B CA 1
ATOM 1976 C C . TYR B 1 79 ? -9.898 -0.11 0.433 1 98.62 79 TYR B C 1
ATOM 1978 O O . TYR B 1 79 ? -9.539 0.911 1.025 1 98.62 79 TYR B O 1
ATOM 1986 N N . GLU B 1 80 ? -11.07 -0.165 -0.107 1 98.12 80 GLU B N 1
ATOM 1987 C CA . GLU B 1 80 ? -11.977 0.967 -0.274 1 98.12 80 GLU B CA 1
ATOM 1988 C C . GLU B 1 80 ? -12.484 1.468 1.074 1 98.12 80 GLU B C 1
ATOM 1990 O O . GLU B 1 80 ? -13.023 2.574 1.168 1 98.12 80 GLU B O 1
ATOM 1995 N N . LYS B 1 81 ? -12.375 0.702 2.111 1 98.5 81 LYS B N 1
ATOM 1996 C CA . LYS B 1 81 ? -12.844 1.117 3.43 1 98.5 81 LYS B CA 1
ATOM 1997 C C . LYS B 1 81 ? -11.688 1.61 4.297 1 98.5 81 LYS B C 1
ATOM 1999 O O . LYS B 1 81 ? -11.867 1.86 5.488 1 98.5 81 LYS B O 1
ATOM 2004 N N . SER B 1 82 ? -10.516 1.688 3.76 1 98.69 82 SER B N 1
ATOM 2005 C CA . SER B 1 82 ? -9.328 2.203 4.422 1 98.69 82 SER B CA 1
ATOM 2006 C C . SER B 1 82 ? -8.844 3.494 3.768 1 98.69 82 SER B C 1
ATOM 2008 O O . SER B 1 82 ? -8.977 3.666 2.553 1 98.69 82 SER B O 1
ATOM 2010 N N . ALA B 1 83 ? -8.266 4.355 4.543 1 98.81 83 ALA B N 1
ATOM 2011 C CA . ALA B 1 83 ? -7.613 5.547 4.012 1 98.81 83 ALA B CA 1
ATOM 2012 C C . ALA B 1 83 ? -6.266 5.785 4.688 1 98.81 83 ALA B C 1
ATOM 2014 O O . ALA B 1 83 ? -6.102 5.496 5.875 1 98.81 83 ALA B O 1
ATOM 2015 N N . GLU B 1 84 ? -5.359 6.262 3.938 1 98.88 84 GLU B N 1
ATOM 2016 C CA . GLU B 1 84 ? -4.043 6.617 4.457 1 98.88 84 GLU B CA 1
ATOM 2017 C C . GLU B 1 84 ? -4.008 8.07 4.918 1 98.88 84 GLU B C 1
ATOM 2019 O O . GLU B 1 84 ? -4.461 8.969 4.199 1 98.88 84 GLU B O 1
ATOM 2024 N N . LEU B 1 85 ? -3.518 8.234 6.086 1 98.88 85 LEU B N 1
ATOM 2025 C CA . LEU B 1 85 ? -3.35 9.562 6.676 1 98.88 85 LEU B CA 1
ATOM 2026 C C . LEU B 1 85 ? -1.928 10.07 6.469 1 98.88 85 LEU B C 1
ATOM 2028 O O . LEU B 1 85 ? -0.962 9.336 6.688 1 98.88 85 LEU B O 1
ATOM 2032 N N . GLY B 1 86 ? -1.762 11.227 6.016 1 98.69 86 GLY B N 1
ATOM 2033 C CA . GLY B 1 86 ? -0.496 11.93 5.879 1 98.69 86 GLY B CA 1
ATOM 2034 C C . GLY B 1 86 ? -0.538 13.344 6.422 1 98.69 86 GLY B C 1
ATOM 2035 O O . GLY B 1 86 ? -1.595 13.984 6.434 1 98.69 86 GLY B O 1
ATOM 2036 N N . TYR B 1 87 ? 0.632 13.844 6.828 1 98.81 87 TYR B N 1
ATOM 2037 C CA . TYR B 1 87 ? 0.663 15.164 7.449 1 98.81 87 TYR B CA 1
ATOM 2038 C C . TYR B 1 87 ? 2.086 15.711 7.496 1 98.81 87 TYR B C 1
ATOM 2040 O O . TYR B 1 87 ? 3.053 14.953 7.43 1 98.81 87 TYR B O 1
ATOM 2048 N N . TRP B 1 88 ? 2.207 17 7.59 1 98.81 88 TRP B N 1
ATOM 2049 C CA . TRP B 1 88 ? 3.441 17.719 7.859 1 98.81 88 TRP B CA 1
ATOM 2050 C C . TRP B 1 88 ? 3.148 19.047 8.555 1 98.81 88 TRP B C 1
ATOM 2052 O O . TRP B 1 88 ? 2.039 19.578 8.461 1 98.81 88 TRP B O 1
ATOM 2062 N N . LEU B 1 89 ? 4.07 19.562 9.281 1 98.75 89 LEU B N 1
ATOM 2063 C CA . LEU B 1 89 ? 3.924 20.797 10.047 1 98.75 89 LEU B CA 1
ATOM 2064 C C . LEU B 1 89 ? 5.207 21.609 10.008 1 98.75 89 LEU B C 1
ATOM 2066 O O . LEU B 1 89 ? 6.305 21.062 10.125 1 98.75 89 LEU B O 1
ATOM 2070 N N . GLY B 1 90 ? 5.012 22.906 9.859 1 98.69 90 GLY B N 1
ATOM 2071 C CA . GLY B 1 90 ? 6.172 23.781 9.945 1 98.69 90 GLY B CA 1
ATOM 2072 C C . GLY B 1 90 ? 6.98 23.578 11.211 1 98.69 90 GLY B C 1
ATOM 2073 O O . GLY B 1 90 ? 6.414 23.391 12.289 1 98.69 90 GLY B O 1
ATOM 2074 N N . GLU B 1 91 ? 8.266 23.656 11.07 1 98.19 91 GLU B N 1
ATOM 2075 C CA . GLU B 1 91 ? 9.18 23.312 12.164 1 98.19 91 GLU B CA 1
ATOM 2076 C C . GLU B 1 91 ? 8.969 24.234 13.359 1 98.19 91 GLU B C 1
ATOM 2078 O O . GLU B 1 91 ? 9.078 23.797 14.508 1 98.19 91 GLU B O 1
ATOM 2083 N N . ASP B 1 92 ? 8.594 25.469 13.117 1 97.62 92 ASP B N 1
ATOM 2084 C CA . ASP B 1 92 ? 8.391 26.453 14.18 1 97.62 92 ASP B CA 1
ATOM 2085 C C . ASP B 1 92 ? 7.25 26.031 15.102 1 97.62 92 ASP B C 1
ATOM 2087 O O . ASP B 1 92 ? 7.113 26.562 16.203 1 97.62 92 ASP B O 1
ATOM 2091 N N . TYR B 1 93 ? 6.5 25.109 14.68 1 97.94 93 TYR B N 1
ATOM 2092 C CA . TYR B 1 93 ? 5.301 24.75 15.422 1 97.94 93 TYR B CA 1
ATOM 2093 C C . TYR B 1 93 ? 5.422 23.344 16 1 97.94 93 TYR B C 1
ATOM 2095 O O . TYR B 1 93 ? 4.484 22.844 16.625 1 97.94 93 TYR B O 1
ATOM 2103 N N . TRP B 1 94 ? 6.566 22.688 15.836 1 97.19 94 TRP B N 1
ATOM 2104 C CA . TRP B 1 94 ? 6.793 21.359 16.391 1 97.19 94 TRP B CA 1
ATOM 2105 C C . TRP B 1 94 ? 6.793 21.391 17.906 1 97.19 94 TRP B C 1
ATOM 2107 O O . TRP B 1 94 ? 7.254 22.359 18.516 1 97.19 94 TRP B O 1
ATOM 2117 N N . GLY B 1 95 ? 6.273 20.297 18.453 1 95.56 95 GLY B N 1
ATOM 2118 C CA . GLY B 1 95 ? 6.363 20.109 19.891 1 95.56 95 GLY B CA 1
ATOM 2119 C C . GLY B 1 95 ? 5.402 21 20.672 1 95.56 95 GLY B C 1
ATOM 2120 O O . GLY B 1 95 ? 5.582 21.219 21.859 1 95.56 95 GLY B O 1
ATOM 2121 N N . LYS B 1 96 ? 4.41 21.547 19.984 1 96.25 96 LYS B N 1
ATOM 2122 C CA . LYS B 1 96 ? 3.492 22.484 20.625 1 96.25 96 LYS B CA 1
ATOM 2123 C C . LYS B 1 96 ? 2.07 21.922 20.656 1 96.25 96 LYS B C 1
ATOM 2125 O O . LYS B 1 96 ? 1.117 22.656 20.922 1 96.25 96 LYS B O 1
ATOM 2130 N N . GLY B 1 97 ? 1.955 20.719 20.266 1 97 97 GLY B N 1
ATOM 2131 C CA . GLY B 1 97 ? 0.654 20.062 20.328 1 97 97 GLY B CA 1
ATOM 2132 C C . GLY B 1 97 ? -0.232 20.406 19.141 1 97 97 GLY B C 1
ATOM 2133 O O . GLY B 1 97 ? -1.388 19.984 19.078 1 97 97 GLY B O 1
ATOM 2134 N N . VAL B 1 98 ? 0.26 21.125 18.172 1 98.31 98 VAL B N 1
ATOM 2135 C CA . VAL B 1 98 ? -0.52 21.578 17.031 1 98.31 98 VAL B CA 1
ATOM 2136 C C . VAL B 1 98 ? -0.936 20.375 16.188 1 98.31 98 VAL B C 1
ATOM 2138 O O . VAL B 1 98 ? -2.115 20.219 15.859 1 98.31 98 VAL B O 1
ATOM 2141 N N . MET B 1 99 ? -0.025 19.547 15.836 1 98.62 99 MET B N 1
ATOM 2142 C CA . MET B 1 99 ? -0.34 18.422 14.961 1 98.62 99 MET B CA 1
ATOM 2143 C C . MET B 1 99 ? -1.238 17.406 15.68 1 98.62 99 MET B C 1
ATOM 2145 O O . MET B 1 99 ? -2.082 16.766 15.047 1 98.62 99 MET B O 1
ATOM 2149 N N . THR B 1 100 ? -1.059 17.25 17 1 98.38 100 THR B N 1
ATOM 2150 C CA . THR B 1 100 ? -1.949 16.375 17.766 1 98.38 100 THR B CA 1
ATOM 2151 C C . THR B 1 100 ? -3.404 16.797 17.578 1 98.38 100 THR B C 1
ATOM 2153 O O . THR B 1 100 ? -4.27 15.969 17.297 1 98.38 100 THR B O 1
ATOM 2156 N N . LYS B 1 101 ? -3.637 18.078 17.688 1 98.31 101 LYS B N 1
ATOM 2157 C CA . LYS B 1 101 ? -4.98 18.609 17.5 1 98.31 101 LYS B CA 1
ATOM 2158 C C . LYS B 1 101 ? -5.449 18.438 16.047 1 98.31 101 LYS B C 1
ATOM 2160 O O . LYS B 1 101 ? -6.605 18.094 15.812 1 98.31 101 LYS B O 1
ATOM 2165 N N . ALA B 1 102 ? -4.594 18.672 15.094 1 98.81 102 ALA B N 1
ATOM 2166 C CA . ALA B 1 102 ? -4.934 18.547 13.68 1 98.81 102 ALA B CA 1
ATOM 2167 C C . ALA B 1 102 ? -5.328 17.109 13.336 1 98.81 102 ALA B C 1
ATOM 2169 O O . ALA B 1 102 ? -6.324 16.875 12.641 1 98.81 102 ALA B O 1
ATOM 2170 N N . VAL B 1 103 ? -4.559 16.125 13.805 1 98.81 103 VAL B N 1
ATOM 2171 C CA . VAL B 1 103 ? -4.836 14.727 13.539 1 98.81 103 VAL B CA 1
ATOM 2172 C C . VAL B 1 103 ? -6.176 14.336 14.156 1 98.81 103 VAL B C 1
ATOM 2174 O O . VAL B 1 103 ? -6.988 13.656 13.531 1 98.81 103 VAL B O 1
ATOM 2177 N N . LYS B 1 104 ? -6.391 14.789 15.352 1 98.5 104 LYS B N 1
ATOM 2178 C CA . LYS B 1 104 ? -7.664 14.508 16 1 98.5 104 LYS B CA 1
ATOM 2179 C C . LYS B 1 104 ? -8.836 15.008 15.164 1 98.5 104 LYS B C 1
ATOM 2181 O O . LYS B 1 104 ? -9.805 14.273 14.938 1 98.5 104 LYS B O 1
ATOM 2186 N N . GLN B 1 105 ? -8.727 16.203 14.75 1 98.44 105 GLN B N 1
ATOM 2187 C CA . GLN B 1 105 ? -9.781 16.781 13.93 1 98.44 105 GLN B CA 1
ATOM 2188 C C . GLN B 1 105 ? -9.93 16.031 12.609 1 98.44 105 GLN B C 1
ATOM 2190 O O . GLN B 1 105 ? -11.047 15.766 12.164 1 98.44 105 GLN B O 1
ATOM 2195 N N . MET B 1 106 ? -8.852 15.742 11.953 1 98.44 106 MET B N 1
ATOM 2196 C CA . MET B 1 106 ? -8.883 15.055 10.664 1 98.44 106 MET B CA 1
ATOM 2197 C C . MET B 1 106 ? -9.508 13.664 10.805 1 98.44 106 MET B C 1
ATOM 2199 O O . MET B 1 106 ? -10.25 13.219 9.93 1 98.44 106 MET B O 1
ATOM 2203 N N . VAL B 1 107 ? -9.156 12.984 11.875 1 98.31 107 VAL B N 1
ATOM 2204 C CA . VAL B 1 107 ? -9.727 11.664 12.148 1 98.31 107 VAL B CA 1
ATOM 2205 C C . VAL B 1 107 ? -11.25 11.766 12.219 1 98.31 107 VAL B C 1
ATOM 2207 O O . VAL B 1 107 ? -11.961 11 11.562 1 98.31 107 VAL B O 1
ATOM 2210 N N . GLN B 1 108 ? -11.711 12.711 12.961 1 97.5 108 GLN B N 1
ATOM 2211 C CA . GLN B 1 108 ? -13.156 12.914 13.102 1 97.5 108 GLN B CA 1
ATOM 2212 C C . GLN B 1 108 ? -13.797 13.211 11.75 1 97.5 108 GLN B C 1
ATOM 2214 O O . GLN B 1 108 ? -14.797 12.594 11.383 1 97.5 108 GLN B O 1
ATOM 2219 N N . LEU B 1 109 ? -13.219 14.125 11.055 1 96.88 109 LEU B N 1
ATOM 2220 C CA . LEU B 1 109 ? -13.742 14.523 9.75 1 96.88 109 LEU B CA 1
ATOM 2221 C C . LEU B 1 109 ? -13.766 13.336 8.789 1 96.88 109 LEU B C 1
ATOM 2223 O O . LEU B 1 109 ? -14.719 13.18 8.031 1 96.88 109 LEU B O 1
ATOM 2227 N N . SER B 1 110 ? -12.695 12.547 8.797 1 97.25 110 SER B N 1
ATOM 2228 C CA . SER B 1 110 ? -12.57 11.422 7.875 1 97.25 110 SER B CA 1
ATOM 2229 C C . SER B 1 110 ? -13.648 10.375 8.125 1 97.25 110 SER B C 1
ATOM 2231 O O . SER B 1 110 ? -14.305 9.914 7.184 1 97.25 110 SER B O 1
ATOM 2233 N N . PHE B 1 111 ? -13.922 9.984 9.336 1 97.31 111 PHE B N 1
ATOM 2234 C CA . PHE B 1 111 ? -14.898 8.953 9.664 1 97.31 111 PHE B CA 1
ATOM 2235 C C . PHE B 1 111 ? -16.312 9.469 9.477 1 97.31 111 PHE B C 1
ATOM 2237 O O . PHE B 1 111 ? -17.234 8.688 9.18 1 97.31 111 PHE B O 1
ATOM 2244 N N . GLN B 1 112 ? -16.453 10.734 9.531 1 95.06 112 GLN B N 1
ATOM 2245 C CA . GLN B 1 112 ? -17.781 11.32 9.367 1 95.06 112 GLN B CA 1
ATOM 2246 C C . GLN B 1 112 ? -18.125 11.477 7.891 1 95.06 112 GLN B C 1
ATOM 2248 O O . GLN B 1 112 ? -19.281 11.273 7.5 1 95.06 112 GLN B O 1
ATOM 2253 N N . ASN B 1 113 ? -17.188 11.758 7.078 1 93.12 113 ASN B N 1
ATOM 2254 C CA . ASN B 1 113 ? -17.5 12.211 5.727 1 93.12 113 ASN B CA 1
ATOM 2255 C C . ASN B 1 113 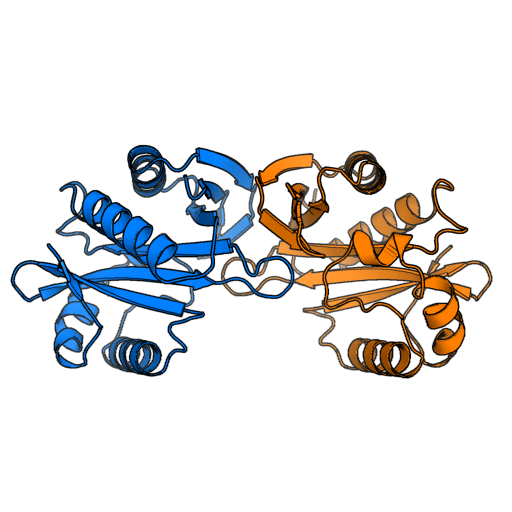? -17.156 11.141 4.691 1 93.12 113 ASN B C 1
ATOM 2257 O O . ASN B 1 113 ? -17.641 11.203 3.555 1 93.12 113 ASN B O 1
ATOM 2261 N N . CYS B 1 114 ? -16.281 10.289 4.992 1 93.38 114 CYS B N 1
ATOM 2262 C CA . CYS B 1 114 ? -15.906 9.227 4.066 1 93.38 114 CYS B CA 1
ATOM 2263 C C . CYS B 1 114 ? -16.484 7.891 4.516 1 93.38 114 CYS B C 1
ATOM 2265 O O . CYS B 1 114 ? -16.719 7.676 5.707 1 93.38 114 CYS B O 1
ATOM 2267 N N . ASN B 1 115 ? -16.781 7.059 3.564 1 95 115 ASN B N 1
ATOM 2268 C CA . ASN B 1 115 ? -17.25 5.711 3.873 1 95 115 ASN B CA 1
ATOM 2269 C C . ASN B 1 115 ? -16.078 4.773 4.18 1 95 115 ASN B C 1
ATOM 2271 O O . ASN B 1 115 ? -15.859 3.799 3.457 1 95 115 ASN B O 1
ATOM 2275 N N . ILE B 1 116 ? -15.367 5.109 5.188 1 98.12 116 ILE B N 1
ATOM 2276 C CA . ILE B 1 116 ? -14.227 4.309 5.625 1 98.12 116 ILE B CA 1
ATOM 2277 C C . ILE B 1 116 ? -14.422 3.889 7.078 1 98.12 116 ILE B C 1
ATOM 2279 O O . ILE B 1 116 ? -15.172 4.52 7.82 1 98.12 116 ILE B O 1
ATOM 2283 N N . ILE B 1 117 ? -13.719 2.785 7.469 1 98.44 117 ILE B N 1
ATOM 2284 C CA . ILE B 1 117 ? -13.781 2.303 8.844 1 98.44 117 ILE B CA 1
ATOM 2285 C C . ILE B 1 117 ? -12.375 2.24 9.438 1 98.44 117 ILE B C 1
ATOM 2287 O O . ILE B 1 117 ? -12.203 1.922 10.617 1 98.44 117 ILE B O 1
ATOM 2291 N N . ARG B 1 118 ? -11.406 2.477 8.609 1 98.75 118 ARG B N 1
ATOM 2292 C CA . ARG B 1 118 ? -10.008 2.297 8.984 1 98.75 118 ARG B CA 1
ATOM 2293 C C . ARG B 1 118 ? -9.148 3.441 8.453 1 98.75 118 ARG B C 1
ATOM 2295 O O . ARG B 1 118 ? -9.203 3.764 7.266 1 98.75 118 ARG B O 1
ATOM 2302 N N . LEU B 1 119 ? -8.453 4.109 9.344 1 98.88 119 LEU B N 1
ATOM 2303 C CA . LEU B 1 119 ? -7.395 5.051 9 1 98.88 119 LEU B CA 1
ATOM 2304 C C . LEU B 1 119 ? -6.023 4.477 9.344 1 98.88 119 LEU B C 1
ATOM 2306 O O . LEU B 1 119 ? -5.84 3.906 10.422 1 98.88 119 LEU B O 1
ATOM 2310 N N . TYR B 1 120 ? -5.105 4.586 8.414 1 98.94 120 TYR B N 1
ATOM 2311 C CA . TYR B 1 120 ? -3.76 4.109 8.719 1 98.94 120 TYR B CA 1
ATOM 2312 C C . TYR B 1 120 ? -2.709 5.113 8.25 1 98.94 120 TYR B C 1
ATOM 2314 O O . TYR B 1 120 ? -2.998 5.988 7.434 1 98.94 120 TYR B O 1
ATOM 2322 N N . ALA B 1 121 ? -1.581 5.031 8.836 1 98.88 121 ALA B N 1
ATOM 2323 C CA . ALA B 1 121 ? -0.421 5.848 8.484 1 98.88 121 ALA B CA 1
ATOM 2324 C C . ALA B 1 121 ? 0.864 5.023 8.539 1 98.88 121 ALA B C 1
ATOM 2326 O O . ALA B 1 121 ? 1.039 4.191 9.43 1 98.88 121 ALA B O 1
ATOM 2327 N N . ILE B 1 122 ? 1.69 5.25 7.617 1 98.81 122 ILE B N 1
ATOM 2328 C CA . ILE B 1 122 ? 3.027 4.664 7.594 1 98.81 122 ILE B CA 1
ATOM 2329 C C . ILE B 1 122 ? 4.074 5.758 7.785 1 98.81 122 ILE B C 1
ATOM 2331 O O . ILE B 1 122 ? 4.121 6.723 7.016 1 98.81 122 ILE B O 1
ATOM 2335 N N . VAL B 1 123 ? 4.863 5.59 8.805 1 98.75 123 VAL B N 1
ATOM 2336 C CA . VAL B 1 123 ? 5.867 6.598 9.117 1 98.75 123 VAL B CA 1
ATOM 2337 C C . VAL B 1 123 ? 7.234 5.934 9.273 1 98.75 123 VAL B C 1
ATOM 2339 O O . VAL B 1 123 ? 7.324 4.742 9.578 1 98.75 123 VAL B O 1
ATOM 2342 N N . PHE B 1 124 ? 8.305 6.742 9.031 1 98.56 124 PHE B N 1
ATOM 2343 C CA . PHE B 1 124 ? 9.633 6.203 9.281 1 98.56 124 PHE B CA 1
ATOM 2344 C C . PHE B 1 124 ? 9.812 5.848 10.758 1 98.56 124 PHE B C 1
ATOM 2346 O O . PHE B 1 124 ? 9.414 6.617 11.633 1 98.56 124 PHE B O 1
ATOM 2353 N N . SER B 1 125 ? 10.453 4.734 11.008 1 98.44 125 SER B N 1
ATOM 2354 C CA . SER B 1 125 ? 10.602 4.25 12.375 1 98.44 125 SER B CA 1
ATOM 2355 C C . SER B 1 125 ? 11.383 5.238 13.234 1 98.44 125 SER B C 1
ATOM 2357 O O . SER B 1 125 ? 11.141 5.355 14.43 1 98.44 125 SER B O 1
ATOM 2359 N N . HIS B 1 126 ? 12.281 5.922 12.602 1 97.25 126 HIS B N 1
ATOM 2360 C CA . HIS B 1 126 ? 13.141 6.828 13.359 1 97.25 126 HIS B CA 1
ATOM 2361 C C . HIS B 1 126 ? 12.422 8.141 13.656 1 97.25 126 HIS B C 1
ATOM 2363 O O . HIS B 1 126 ? 12.898 8.945 14.461 1 97.25 126 HIS B O 1
ATOM 2369 N N . ASN B 1 127 ? 11.312 8.406 12.953 1 96.56 127 ASN B N 1
ATOM 2370 C CA . ASN B 1 127 ? 10.531 9.609 13.219 1 96.56 127 ASN B CA 1
ATOM 2371 C C . ASN B 1 127 ? 9.68 9.453 14.477 1 96.56 127 ASN B C 1
ATOM 2373 O O . ASN B 1 127 ? 8.453 9.344 14.391 1 96.56 127 ASN B O 1
ATOM 2377 N N . LEU B 1 128 ? 10.328 9.555 15.594 1 96.81 128 LEU B N 1
ATOM 2378 C CA . LEU B 1 128 ? 9.695 9.258 16.875 1 96.81 128 LEU B CA 1
ATOM 2379 C C . LEU B 1 128 ? 8.555 10.234 17.156 1 96.81 128 LEU B C 1
ATOM 2381 O O . LEU B 1 128 ? 7.582 9.883 17.828 1 96.81 128 LEU B O 1
ATOM 2385 N N . GLY B 1 129 ? 8.734 11.477 16.703 1 96.44 129 GLY B N 1
ATOM 2386 C CA . GLY B 1 129 ? 7.66 12.445 16.844 1 96.44 129 GLY B CA 1
ATOM 2387 C C . GLY B 1 129 ? 6.352 11.977 16.234 1 96.44 129 GLY B C 1
ATOM 2388 O O . GLY B 1 129 ? 5.297 12.07 16.859 1 96.44 129 GLY B O 1
ATOM 2389 N N . SER B 1 130 ? 6.41 11.5 15.031 1 97.69 130 SER B N 1
ATOM 2390 C CA . SER B 1 130 ? 5.219 10.992 14.367 1 97.69 130 SER B CA 1
ATOM 2391 C C . SER B 1 130 ? 4.672 9.75 15.07 1 97.69 130 SER B C 1
ATOM 2393 O O . SER B 1 130 ? 3.457 9.57 15.164 1 97.69 130 SER B O 1
ATOM 2395 N N . CYS B 1 131 ? 5.559 8.859 15.508 1 98.19 131 CYS B N 1
ATOM 2396 C CA . CYS B 1 131 ? 5.125 7.68 16.25 1 98.19 131 CYS B CA 1
ATOM 2397 C C . CYS B 1 131 ? 4.305 8.07 17.469 1 98.19 131 CYS B C 1
ATOM 2399 O O . CYS B 1 131 ? 3.186 7.586 17.656 1 98.19 131 CYS B O 1
ATOM 2401 N N . ARG B 1 132 ? 4.844 8.953 18.25 1 98 132 ARG B N 1
ATOM 2402 C CA . ARG B 1 132 ? 4.172 9.398 19.469 1 98 132 ARG B CA 1
ATOM 2403 C C . ARG B 1 132 ? 2.855 10.102 19.141 1 98 132 ARG B C 1
ATOM 2405 O O . ARG B 1 132 ? 1.862 9.93 19.859 1 98 132 ARG B O 1
ATOM 2412 N N . LEU B 1 133 ? 2.904 10.906 18.141 1 98.5 133 LEU B N 1
ATOM 2413 C CA . LEU B 1 133 ? 1.72 11.617 17.672 1 98.5 133 LEU B CA 1
ATOM 2414 C C . LEU B 1 133 ? 0.576 10.641 17.406 1 98.5 133 LEU B C 1
ATOM 2416 O O . LEU B 1 133 ? -0.549 10.859 17.859 1 98.5 133 LEU B O 1
ATOM 2420 N N . LEU B 1 134 ? 0.827 9.625 16.625 1 98.75 134 LEU B N 1
ATOM 2421 C CA . LEU B 1 134 ? -0.189 8.648 16.266 1 98.75 134 LEU B CA 1
ATOM 2422 C C . LEU B 1 134 ? -0.682 7.883 17.484 1 98.75 134 LEU B C 1
ATOM 2424 O O . LEU B 1 134 ? -1.888 7.688 17.656 1 98.75 134 LEU B O 1
ATOM 2428 N N . GLU B 1 135 ? 0.242 7.48 18.312 1 98.5 135 GLU B N 1
ATOM 2429 C CA . GLU B 1 135 ? -0.128 6.785 19.531 1 98.5 135 GLU B CA 1
ATOM 2430 C C . GLU B 1 135 ? -1.014 7.656 20.422 1 98.5 135 GLU B C 1
ATOM 2432 O O . GLU B 1 135 ? -2.014 7.184 20.969 1 98.5 135 GLU B O 1
ATOM 2437 N N . LYS B 1 136 ? -0.698 8.938 20.547 1 98 136 LYS B N 1
ATOM 2438 C CA . LYS B 1 136 ? -1.467 9.875 21.359 1 98 136 LYS B CA 1
ATOM 2439 C C . LYS B 1 136 ? -2.887 10.031 20.812 1 98 136 LYS B C 1
ATOM 2441 O O . LYS B 1 136 ? -3.816 10.32 21.578 1 98 136 LYS B O 1
ATOM 2446 N N . ASN B 1 137 ? -3.004 9.867 19.562 1 98.44 137 ASN B N 1
ATOM 2447 C CA . ASN B 1 137 ? -4.312 10.023 18.938 1 98.44 137 ASN B CA 1
ATOM 2448 C C . ASN B 1 137 ? -5.035 8.688 18.797 1 98.44 137 ASN B C 1
ATOM 2450 O O . ASN B 1 137 ? -5.988 8.57 18.031 1 98.44 137 ASN B O 1
ATOM 2454 N N . GLY B 1 138 ? -4.578 7.633 19.422 1 98.44 138 GLY B N 1
ATOM 2455 C CA . GLY B 1 138 ? -5.324 6.391 19.547 1 98.44 138 GLY B CA 1
ATOM 2456 C C . GLY B 1 138 ? -4.961 5.363 18.484 1 98.44 138 GLY B C 1
ATOM 2457 O O . GLY B 1 138 ? -5.527 4.27 18.453 1 98.44 138 GLY B O 1
ATOM 2458 N N . PHE B 1 139 ? -4.047 5.711 17.609 1 98.88 139 PHE B N 1
ATOM 2459 C CA . PHE B 1 139 ? -3.602 4.719 16.625 1 98.88 139 PHE B CA 1
ATOM 2460 C C . PHE B 1 139 ? -2.799 3.617 17.312 1 98.88 139 PHE B C 1
ATOM 2462 O O . PHE B 1 139 ? -2.045 3.881 18.25 1 98.88 139 PHE B O 1
ATOM 2469 N N . GLU B 1 140 ? -2.912 2.416 16.797 1 98.81 140 GLU B N 1
ATOM 2470 C CA . GLU B 1 140 ? -2.16 1.27 17.297 1 98.81 140 GLU B CA 1
ATOM 2471 C C . GLU B 1 140 ? -1.118 0.805 16.281 1 98.81 140 GLU B C 1
ATOM 2473 O O . GLU B 1 140 ? -1.381 0.788 15.078 1 98.81 140 GLU B O 1
ATOM 2478 N N . LEU B 1 141 ? 0.026 0.426 16.797 1 98.88 141 LEU B N 1
ATOM 2479 C CA . LEU B 1 141 ? 1.057 -0.144 15.93 1 98.88 141 LEU B CA 1
ATOM 2480 C C . LEU B 1 141 ? 0.643 -1.521 15.422 1 98.88 141 LEU B C 1
ATOM 2482 O O . LEU B 1 141 ? 0.41 -2.436 16.219 1 98.88 141 LEU B O 1
ATOM 2486 N N . GLU B 1 142 ? 0.564 -1.602 14.148 1 98.88 142 GLU B N 1
ATOM 2487 C CA . GLU B 1 142 ? 0.155 -2.885 13.586 1 98.88 142 GLU B CA 1
ATOM 2488 C C . GLU B 1 142 ? 1.356 -3.666 13.062 1 98.88 142 GLU B C 1
ATOM 2490 O O . GLU B 1 142 ? 1.271 -4.879 12.852 1 98.88 142 GLU B O 1
ATOM 2495 N N . GLY B 1 143 ? 2.43 -2.984 12.789 1 98.75 143 GLY B N 1
ATOM 2496 C CA . GLY B 1 143 ? 3.596 -3.707 12.305 1 98.75 143 GLY B CA 1
ATOM 2497 C C . GLY B 1 143 ? 4.781 -2.807 12.023 1 98.75 143 GLY B C 1
ATOM 2498 O O . GLY B 1 143 ? 4.633 -1.586 11.93 1 98.75 143 GLY B O 1
ATOM 2499 N N . VAL B 1 144 ? 5.941 -3.41 12 1 98.88 144 VAL B N 1
ATOM 2500 C CA . VAL B 1 144 ? 7.184 -2.775 11.578 1 98.88 144 VAL B CA 1
ATOM 2501 C C . VAL B 1 144 ? 7.633 -3.363 10.242 1 98.88 144 VAL B C 1
ATOM 2503 O O . VAL B 1 144 ? 7.832 -4.574 10.125 1 98.88 144 VAL B O 1
ATOM 2506 N N . LEU B 1 145 ? 7.758 -2.516 9.281 1 98.88 145 LEU B N 1
ATOM 2507 C CA . LEU B 1 145 ? 8.156 -2.887 7.922 1 98.88 145 LEU B CA 1
ATOM 2508 C C . LEU B 1 145 ? 9.648 -2.672 7.715 1 98.88 145 LEU B C 1
ATOM 2510 O O . LEU B 1 145 ? 10.102 -1.533 7.586 1 98.88 145 LEU B O 1
ATOM 2514 N N . LYS B 1 146 ? 10.352 -3.697 7.621 1 98.81 146 LYS B N 1
ATOM 2515 C CA . LYS B 1 146 ? 11.812 -3.617 7.574 1 98.81 146 LYS B CA 1
ATOM 2516 C C . LYS B 1 146 ? 12.289 -3.168 6.195 1 98.81 146 LYS B C 1
ATOM 2518 O O . LYS B 1 146 ? 11.875 -3.723 5.176 1 98.81 146 LYS B O 1
ATOM 2523 N N . LYS B 1 147 ? 13.109 -2.102 6.211 1 98.81 147 LYS B N 1
ATOM 2524 C CA . LYS B 1 147 ? 13.742 -1.581 5 1 98.81 147 LYS B CA 1
ATOM 2525 C C . LYS B 1 147 ? 12.703 -1.321 3.91 1 98.81 147 LYS B C 1
ATOM 2527 O O . LYS B 1 147 ? 12.953 -1.595 2.734 1 98.81 147 LYS B O 1
ATOM 2532 N N . ALA B 1 148 ? 11.555 -0.805 4.254 1 98.81 148 ALA B N 1
ATOM 2533 C CA . ALA B 1 148 ? 10.43 -0.672 3.332 1 98.81 148 ALA B CA 1
ATOM 2534 C C . ALA B 1 148 ? 10.508 0.638 2.553 1 98.81 148 ALA B C 1
ATOM 2536 O O . ALA B 1 148 ? 9.82 0.812 1.545 1 98.81 148 ALA B O 1
ATOM 2537 N N . ALA B 1 149 ? 11.328 1.542 3.012 1 98.75 149 ALA B N 1
ATOM 2538 C CA . ALA B 1 149 ? 11.422 2.848 2.365 1 98.75 149 ALA B CA 1
ATOM 2539 C C . ALA B 1 149 ? 12.852 3.146 1.938 1 98.75 149 ALA B C 1
ATOM 2541 O O . ALA B 1 149 ? 13.805 2.852 2.672 1 98.75 149 ALA B O 1
ATOM 2542 N N . TYR B 1 150 ? 12.953 3.705 0.725 1 98.56 150 TYR B N 1
ATOM 2543 C CA . TYR B 1 150 ? 14.234 4.168 0.189 1 98.56 150 TYR B CA 1
ATOM 2544 C C . TYR B 1 150 ? 14.195 5.668 -0.077 1 98.56 150 TYR B C 1
ATOM 2546 O O . TYR B 1 150 ? 13.438 6.137 -0.929 1 98.56 150 TYR B O 1
ATOM 2554 N N . LYS B 1 151 ? 15 6.395 0.647 1 98.06 151 LYS B N 1
ATOM 2555 C CA . LYS B 1 151 ? 15.055 7.844 0.493 1 98.06 151 LYS B CA 1
ATOM 2556 C C . LYS B 1 151 ? 16.469 8.367 0.706 1 98.06 151 LYS B C 1
ATOM 2558 O O . LYS B 1 151 ? 17.141 7.973 1.655 1 98.06 151 LYS B O 1
ATOM 2563 N N . ASN B 1 152 ? 16.828 9.25 -0.174 1 96.62 152 ASN B N 1
ATOM 2564 C CA . ASN B 1 152 ? 18.125 9.898 -0.108 1 96.62 152 ASN B CA 1
ATOM 2565 C C . ASN B 1 152 ? 19.25 8.875 0.013 1 96.62 152 ASN B C 1
ATOM 2567 O O . ASN B 1 152 ? 20.172 9.047 0.821 1 96.62 152 ASN B O 1
ATOM 2571 N N . GLY B 1 153 ? 19.125 7.848 -0.66 1 97.12 153 GLY B N 1
ATOM 2572 C CA . GLY B 1 153 ? 20.188 6.855 -0.732 1 97.12 153 GLY B CA 1
ATOM 2573 C C . GLY B 1 153 ? 20.203 5.906 0.453 1 97.12 153 GLY B C 1
ATOM 2574 O O . GLY B 1 153 ? 21.109 5.086 0.59 1 97.12 153 GLY B O 1
ATOM 2575 N N . HIS B 1 154 ? 19.188 5.992 1.304 1 98.12 154 HIS B N 1
ATOM 2576 C CA . HIS B 1 154 ? 19.156 5.168 2.506 1 98.12 154 HIS B CA 1
ATOM 2577 C C . HIS B 1 154 ? 17.859 4.375 2.592 1 98.12 154 HIS B C 1
ATOM 2579 O O . HIS B 1 154 ? 16.797 4.859 2.182 1 98.12 154 HIS B O 1
ATOM 2585 N N . LEU B 1 155 ? 18.031 3.146 3.164 1 98.44 155 LEU B N 1
ATOM 2586 C CA . LEU B 1 155 ? 16.875 2.312 3.477 1 98.44 155 LEU B CA 1
ATOM 2587 C C . LEU B 1 155 ? 16.422 2.535 4.914 1 98.44 155 LEU B C 1
ATOM 2589 O O . LEU B 1 155 ? 17.25 2.611 5.828 1 98.44 155 LEU B O 1
ATOM 2593 N N . TYR B 1 156 ? 15.125 2.57 5.074 1 98.62 156 TYR B N 1
ATOM 2594 C CA . TYR B 1 156 ? 14.57 2.793 6.406 1 98.62 156 TYR B CA 1
ATOM 2595 C C . TYR B 1 156 ? 13.461 1.791 6.711 1 98.62 156 TYR B C 1
ATOM 2597 O O . TYR B 1 156 ? 12.695 1.413 5.824 1 98.62 156 TYR B O 1
ATOM 2605 N N . ASP B 1 157 ? 13.445 1.429 7.984 1 98.81 157 ASP B N 1
ATOM 2606 C CA . ASP B 1 157 ? 12.25 0.762 8.492 1 98.81 157 ASP B CA 1
ATOM 2607 C C . ASP B 1 157 ? 11.086 1.742 8.625 1 98.81 157 ASP B C 1
ATOM 2609 O O . ASP B 1 157 ? 11.289 2.934 8.859 1 98.81 157 ASP B O 1
ATOM 2613 N N . SER B 1 158 ? 9.906 1.224 8.445 1 98.88 158 SER B N 1
ATOM 2614 C CA . SER B 1 158 ? 8.695 1.999 8.68 1 98.88 158 SER B CA 1
ATOM 2615 C C . SER B 1 158 ? 7.797 1.33 9.719 1 98.88 158 SER B C 1
ATOM 2617 O O . SER B 1 158 ? 7.902 0.123 9.945 1 98.88 158 SER B O 1
ATOM 2619 N N . LYS B 1 159 ? 7.035 2.115 10.32 1 98.88 159 LYS B N 1
ATOM 2620 C CA . LYS B 1 159 ? 5.996 1.64 11.227 1 98.88 159 LYS B CA 1
ATOM 2621 C C . LYS B 1 159 ? 4.605 1.902 10.664 1 98.88 159 LYS B C 1
ATOM 2623 O O . LYS B 1 159 ? 4.332 2.99 10.148 1 98.88 159 LYS B O 1
ATOM 2628 N N . LEU B 1 160 ? 3.812 0.922 10.688 1 98.94 160 LEU B N 1
ATOM 2629 C CA . LEU B 1 160 ? 2.426 1.03 10.242 1 98.94 160 LEU B CA 1
ATOM 2630 C C . LEU B 1 160 ? 1.479 1.11 11.438 1 98.94 160 LEU B C 1
ATOM 2632 O O . LEU B 1 160 ? 1.405 0.177 12.234 1 98.94 160 LEU B O 1
ATOM 2636 N N . TYR B 1 161 ? 0.773 2.25 11.539 1 98.94 161 TYR B N 1
ATOM 2637 C CA . TYR B 1 161 ? -0.235 2.49 12.562 1 98.94 161 TYR B CA 1
ATOM 2638 C C . TYR B 1 161 ? -1.633 2.521 11.961 1 98.94 161 TYR B C 1
ATOM 2640 O O . TYR B 1 161 ? -1.811 2.943 10.812 1 98.94 161 TYR B O 1
ATOM 2648 N N . ALA B 1 162 ? -2.607 2.119 12.781 1 98.94 162 ALA B N 1
ATOM 2649 C CA . ALA B 1 162 ? -3.979 2.195 12.281 1 98.94 162 ALA B CA 1
ATOM 2650 C C . ALA B 1 162 ? -4.953 2.529 13.406 1 98.94 162 ALA B C 1
ATOM 2652 O O . ALA B 1 162 ? -4.664 2.287 14.578 1 98.9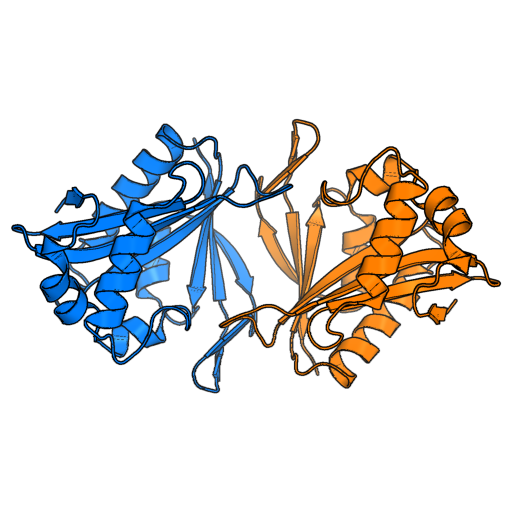4 162 ALA B O 1
ATOM 2653 N N . LEU B 1 163 ? -6.016 3.1 13.07 1 98.88 163 LEU B N 1
ATOM 2654 C CA . LEU B 1 163 ? -7.145 3.459 13.922 1 98.88 163 LEU B CA 1
ATOM 2655 C C . LEU B 1 163 ? -8.461 3.043 13.281 1 98.88 163 LEU B C 1
ATOM 2657 O O . LEU B 1 163 ? -8.742 3.4 12.133 1 98.88 163 LEU B O 1
ATOM 2661 N N . LEU B 1 164 ? -9.242 2.252 13.961 1 98.62 164 LEU B N 1
ATOM 2662 C CA . LEU B 1 164 ? -10.539 1.811 13.461 1 98.62 164 LEU B CA 1
ATOM 2663 C C . LEU B 1 164 ? -11.656 2.701 13.992 1 98.62 164 LEU B C 1
ATOM 2665 O O . LEU B 1 164 ? -11.617 3.139 15.148 1 98.62 164 LEU B O 1
ATOM 2669 N N . ARG B 1 165 ? -12.609 2.875 13.062 1 96.19 165 ARG B N 1
ATOM 2670 C CA . ARG B 1 165 ? -13.789 3.625 13.469 1 96.19 165 ARG B CA 1
ATOM 2671 C C . ARG B 1 165 ? -14.484 2.959 14.656 1 96.19 165 ARG B C 1
ATOM 2673 O O . ARG B 1 165 ? -14.656 1.739 14.672 1 96.19 165 ARG B O 1
ATOM 2680 N N . GLU B 1 166 ? -14.797 3.58 15.781 1 82.94 166 GLU B N 1
ATOM 2681 C CA . GLU B 1 166 ? -15.484 3.068 16.969 1 82.94 166 GLU B CA 1
ATOM 2682 C C . GLU B 1 166 ? -16.922 2.666 16.625 1 82.94 166 GLU B C 1
ATOM 2684 O O . GLU B 1 166 ? -17.547 3.242 15.734 1 82.94 166 GLU B O 1
#

Organism: Citrobacter rodentium (strain ICC168) (NCBI:txid637910)

Secondary structure (DSSP, 8-state):
-EEEE--GGGHHHHHHHH--HHHHTTS-TTS-SSPPHHHHHHHHHHHHHS-TTTEEEEEEEETTEEEEEEEEEE--GGGTTEEEEEEEE-GGGTTTTHHHHHHHHHHHHHHHHSS-SEEEEEEETT-HHHHHHHHHTT-EEEEEEEEEEEETTEEEEEEEEEEE--/-EEEE--GGGHHHHHHHH--HHHHTTS-TTS-SS--HHHHHHHHHHHHHS-TTTEEEEEEEETTEEEEEEEEEE--GGGTTEEEEEEEE-GGGTTTTHHHHHHHHHHHHHHHHSS-SEEEEEEETT-HHHHHHHHHTT-EEEEEEEEEEEETTEEEEEEEEEEE--

Foldseek 3Di:
DDWAQFDLVQLVLCLVQLCDPVFCQWDDPLSDHNQDSVNSVVVSVCQVPDDVQAKHKIFQDDPRHRFKIKMWGADDDVRNQEIEIDMTGGPVCPPVCSVLVVVLVRVVVCVVPYNHFKYKYKTFPVPVSVVVSCVSNPWDWPDKAFQPDDDPNDTTIITMTMDGHD/DDWAQQDLVQLVLCLVQLQDPVFCQWDDPLSDHNQDSVNSVVVSVCQVPDDCQAKHKIFQDDPRHRFKIKMWGADDDVRNQEIEIDMTGGPVCPPVCSVLVVVLVRVVVCVVPYNHFKYKYKTFPVPVSVVVSCVSNPWDWPDKAFQPDDDPNDTTIITMTMDGHD

Solvent-accessible surface area (backbone atoms only — not comparable to full-atom values): 17584 Å² total; per-residue (Å²): 119,44,79,39,78,61,50,82,87,34,35,65,38,41,23,65,38,53,45,33,69,83,54,33,74,73,51,54,63,89,51,50,79,80,35,41,64,68,56,34,50,52,48,39,53,48,59,69,68,48,56,67,81,42,34,44,62,31,25,33,28,47,96,87,35,36,42,31,38,37,32,38,40,46,39,62,73,31,24,44,37,25,26,40,49,51,72,54,64,19,73,92,50,61,94,67,58,51,64,54,52,50,48,49,53,48,52,53,52,45,55,70,72,34,84,40,47,30,41,31,35,75,41,50,59,82,45,53,69,60,54,52,44,41,46,74,67,63,28,41,81,36,29,54,39,76,56,45,31,43,54,95,92,38,73,32,40,28,32,37,30,35,37,67,65,129,121,46,80,37,77,63,48,81,88,35,36,65,38,41,24,65,39,52,43,34,69,84,54,34,76,73,50,54,65,89,52,48,79,81,37,41,63,68,55,35,49,51,49,38,52,48,59,72,66,50,58,67,80,41,35,44,61,32,25,33,28,49,96,88,34,34,42,30,38,38,33,38,39,46,39,63,73,30,23,45,37,24,27,41,50,50,72,52,62,20,72,94,51,60,95,66,59,51,64,54,52,50,49,51,51,49,51,53,51,44,56,70,74,33,83,41,48,29,41,30,35,76,43,49,57,83,42,52,68,60,51,51,44,40,47,75,70,64,29,41,81,35,29,54,39,75,57,48,32,44,54,95,91,39,73,32,39,26,32,36,31,36,36,66,65,130